Protein 2UYO (pdb70)

Nearest PDB structures (foldseek):
  2uyo-assembly1_A  TM=1.004E+00  e=2.490E-57  Mycobacterium leprae
  2uyq-assembly1_A  TM=1.003E+00  e=6.204E-53  Mycobacterium leprae
  2ckd-assembly2_B  TM=9.745E-01  e=2.882E-47  Mycobacterium leprae
  6id6-assembly1_A  TM=8.784E-01  e=1.605E-27  Mycobacterium tuberculosis H37Rv
  2vdw-assembly4_G  TM=5.975E-01  e=2.607E-05  Orthopoxvirus vaccinia

Organism: Mycobacterium leprae (strain TN) (NCBI:txid272631)

Solvent-accessible surface area: 12028 Å² total; per-residue (Å²): 57,46,102,52,24,2,53,15,0,9,5,12,11,47,1,29,93,96,133,93,21,56,10,129,2,80,42,0,113,40,0,8,97,69,68,43,35,5,70,62,67,80,89,46,143,86,94,14,66,26,13,45,97,18,44,41,6,25,12,0,1,17,0,32,35,0,12,63,16,0,59,69,0,23,137,72,34,1,88,12,0,0,4,1,30,4,9,4,13,0,4,1,20,43,23,130,33,40,146,61,2,22,0,1,0,0,19,81,84,78,22,2,51,43,0,36,84,12,0,59,92,86,68,27,101,47,138,18,67,37,76,66,2,77,41,32,18,154,116,100,4,12,70,23,0,122,100,31,42,9,63,36,96,34,92,0,0,0,0,0,22,23,15,0,13,96,12,45,16,118,27,0,54,36,7,1,81,76,0,11,61,4,15,19,106,27,0,28,0,0,0,6,13,14,18,101,93,4,41,83,46,31,65,50,19,59,66,18,35,67,58,35,88,96,90,110,24,139,81,52,61,135,88,30,28,78,6,13,81,14,0,70,158,77,33,3,152,7,99,50,53,20,0,3,70,4,0,117,158,46,66,51,49,32,76,52,6,37,51,21,113,55,62,54,6,12,5,66,2,1,31,0,80,48,107

Radius of gyration: 18.09 Å; Cα contacts (8 Å, |Δi|>4): 472; chains: 1; bounding box: 36×43×50 Å

B-factor: mean 30.03, std 8.02, range [16.16, 60.26]

InterPro domains:
  IPR007213 Methyltransferase Ppm1/Ppm2/Tcmp [PF04072] (18-204)
  IPR011610 S-adenosyl-L-methionine-dependent methyltransferase ML2640-like [TIGR00027] (16-288)
  IPR029063 S-adenosyl-L-methionine-dependent methyltransferase superfamily [G3DSA:3.40.50.150] (1-310)
  IPR029063 S-adenosyl-L-methionine-dependent methyltransferase superfamily [SSF53335] (14-292)

Structure (mmCIF, N/CA/C/O backbone):
data_2UYO
#
_entry.id   2UYO
#
_cell.length_a   75.725
_cell.length_b   75.725
_cell.length_c   105.811
_cell.angle_alpha   90.00
_cell.angle_beta   90.00
_cell.angle_gamma   120.00
#
_symmetry.space_group_name_H-M   'P 65'
#
loop_
_entity.id
_entity.type
_entity.pdbx_description
1 polymer 'HYPOTHETICAL PROTEIN ML2640'
2 water water
#
loop_
_atom_site.group_PDB
_atom_site.id
_atom_site.type_symbol
_atom_site.label_atom_id
_atom_site.label_alt_id
_atom_site.label_comp_id
_atom_site.label_asym_id
_atom_site.label_entity_id
_atom_site.label_seq_id
_atom_site.pdbx_PDB_ins_code
_atom_site.Cartn_x
_atom_site.Cartn_y
_atom_site.Cartn_z
_atom_site.occupancy
_atom_site.B_iso_or_equiv
_atom_site.auth_seq_id
_atom_site.auth_comp_id
_atom_site.auth_asym_id
_atom_site.auth_atom_id
_atom_site.pdbx_PDB_model_num
ATOM 1 N N . VAL A 1 14 ? -18.957 2.329 0.002 1.00 44.35 14 VAL A N 1
ATOM 2 C CA . VAL A 1 14 ? -20.372 1.933 0.290 1.00 43.52 14 VAL A CA 1
ATOM 3 C C . VAL A 1 14 ? -20.718 2.258 1.744 1.00 42.71 14 VAL A C 1
ATOM 4 O O . VAL A 1 14 ? -20.054 1.787 2.665 1.00 43.65 14 VAL A O 1
ATOM 8 N N . GLY A 1 15 ? -21.762 3.055 1.939 1.00 42.00 15 GLY A N 1
ATOM 9 C CA . GLY A 1 15 ? -22.211 3.419 3.274 1.00 39.85 15 GLY A CA 1
ATOM 10 C C . GLY A 1 15 ? -22.668 2.240 4.110 1.00 39.30 15 GLY A C 1
ATOM 11 O O . GLY A 1 15 ? -22.963 1.135 3.598 1.00 38.32 15 GLY A O 1
ATOM 12 N N . THR A 1 16 ? -22.736 2.499 5.408 1.00 37.19 16 THR A N 1
ATOM 13 C CA . THR A 1 16 ? -23.096 1.517 6.412 1.00 36.60 16 THR A CA 1
ATOM 14 C C . THR A 1 16 ? -24.541 1.067 6.212 1.00 34.95 16 THR A C 1
ATOM 15 O O . THR A 1 16 ? -24.850 -0.117 6.335 1.00 34.53 16 THR A O 1
ATOM 19 N N . THR A 1 17 ? -25.412 2.017 5.879 1.00 33.93 17 THR A N 1
ATOM 20 C CA . THR A 1 17 ? -26.828 1.733 5.680 1.00 33.00 17 THR A CA 1
ATOM 21 C C . THR A 1 17 ? -27.064 0.808 4.485 1.00 31.44 17 THR A C 1
ATOM 22 O O . THR A 1 17 ? -27.815 -0.150 4.608 1.00 30.16 17 THR A O 1
ATOM 26 N N . ALA A 1 18 ? -26.403 1.082 3.357 1.00 29.22 18 ALA A N 1
ATOM 27 C CA . ALA A 1 18 ? -26.540 0.252 2.149 1.00 28.08 18 ALA A CA 1
ATOM 28 C C . ALA A 1 18 ? -26.106 -1.193 2.440 1.00 27.14 18 ALA A C 1
ATOM 29 O O . ALA A 1 18 ? -26.742 -2.150 1.975 1.00 27.61 18 ALA A O 1
ATOM 31 N N . VAL A 1 19 ? -25.039 -1.352 3.212 1.00 27.16 19 VAL A N 1
ATOM 32 C CA . VAL A 1 19 ? -24.586 -2.698 3.613 1.00 26.03 19 VAL A CA 1
ATOM 33 C C . VAL A 1 19 ? -25.638 -3.419 4.495 1.00 27.23 19 VAL A C 1
ATOM 34 O O . VAL A 1 19 ? -26.028 -4.580 4.223 1.00 26.21 19 VAL A O 1
ATOM 38 N N . MET A 1 20 ? -26.120 -2.720 5.519 1.00 26.45 20 MET A N 1
ATOM 39 C CA . MET A 1 20 ? -27.071 -3.283 6.471 1.00 29.31 20 MET A CA 1
ATOM 40 C C . MET A 1 20 ? -28.323 -3.770 5.738 1.00 26.69 20 MET A C 1
ATOM 41 O O . MET A 1 20 ? -28.781 -4.877 5.972 1.00 27.24 20 MET A O 1
ATOM 46 N N . VAL A 1 21 ? -28.888 -2.948 4.870 1.00 26.24 21 VAL A N 1
ATOM 47 C CA . VAL A 1 21 ? -30.132 -3.356 4.193 1.00 26.02 21 VAL A CA 1
ATOM 48 C C . VAL A 1 21 ? -29.892 -4.496 3.190 1.00 25.25 21 VAL A C 1
ATOM 49 O O . VAL A 1 21 ? -30.722 -5.406 3.060 1.00 25.04 21 VAL A O 1
ATOM 53 N N . ALA A 1 22 ? -28.739 -4.493 2.526 1.00 23.93 22 ALA A N 1
ATOM 54 C CA . ALA A 1 22 ? -28.389 -5.660 1.690 1.00 24.38 22 ALA A CA 1
ATOM 55 C C . ALA A 1 22 ? -28.240 -6.941 2.540 1.00 23.13 22 ALA A C 1
ATOM 56 O O . ALA A 1 22 ? -28.716 -8.025 2.137 1.00 23.15 22 ALA A O 1
ATOM 58 N N . ALA A 1 23 ? -27.597 -6.833 3.708 1.00 20.94 23 ALA A N 1
ATOM 59 C CA . ALA A 1 23 ? -27.452 -7.965 4.620 1.00 21.40 23 ALA A CA 1
ATOM 60 C C . ALA A 1 23 ? -28.835 -8.536 5.014 1.00 20.73 23 ALA A C 1
ATOM 61 O O . ALA A 1 23 ? -28.993 -9.766 5.101 1.00 21.24 23 ALA A O 1
ATOM 63 N N . ALA A 1 24 ? -29.789 -7.623 5.238 1.00 20.14 24 ALA A N 1
ATOM 64 C CA . ALA A 1 24 ? -31.179 -7.997 5.578 1.00 22.85 24 ALA A CA 1
ATOM 65 C C . ALA A 1 24 ? -31.799 -8.778 4.441 1.00 22.73 24 ALA A C 1
ATOM 66 O O . ALA A 1 24 ? -32.415 -9.835 4.678 1.00 21.47 24 ALA A O 1
ATOM 68 N N . ARG A 1 25 ? -31.577 -8.293 3.219 1.00 21.42 25 ARG A N 1
ATOM 69 C CA . ARG A 1 25 ? -32.112 -8.981 2.024 1.00 21.64 25 ARG A CA 1
ATOM 70 C C . ARG A 1 25 ? -31.470 -10.359 1.909 1.00 21.53 25 ARG A C 1
ATOM 71 O O . ARG A 1 25 ? -32.148 -11.372 1.626 1.00 21.54 25 ARG A O 1
ATOM 79 N N . ALA A 1 26 ? -30.172 -10.436 2.165 1.00 19.76 26 ALA A N 1
ATOM 80 C CA . ALA A 1 26 ? -29.490 -11.749 2.107 1.00 20.46 26 ALA A CA 1
ATOM 81 C C . ALA A 1 26 ? -30.036 -12.725 3.161 1.00 20.07 26 ALA A C 1
ATOM 82 O O . ALA A 1 26 ? -30.212 -13.926 2.898 1.00 21.01 26 ALA A O 1
ATOM 84 N N . ALA A 1 27 ? -30.339 -12.202 4.362 1.00 19.13 27 ALA A N 1
ATOM 85 C CA . ALA A 1 27 ? -30.867 -12.993 5.435 1.00 21.07 27 ALA A CA 1
ATOM 86 C C . ALA A 1 27 ? -32.267 -13.528 5.067 1.00 19.92 27 ALA A C 1
ATOM 87 O O . ALA A 1 27 ? -32.548 -14.720 5.326 1.00 19.61 27 ALA A O 1
ATOM 89 N N . GLU A 1 28 ? -33.072 -12.681 4.430 1.00 20.92 28 GLU A N 1
ATOM 90 C CA . GLU A 1 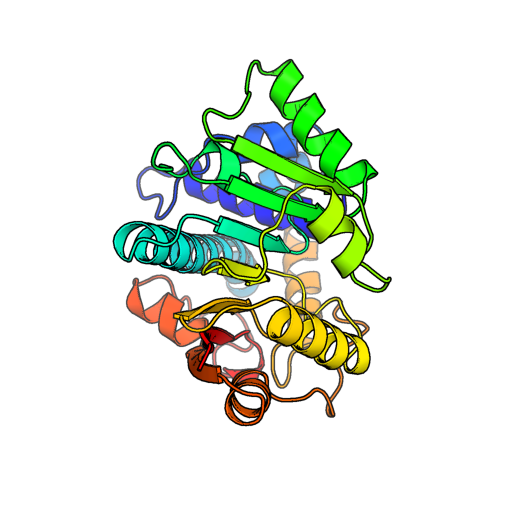28 ? -34.411 -13.076 4.023 1.00 21.68 28 GLU A CA 1
ATOM 91 C C . GLU A 1 28 ? -34.284 -14.199 2.966 1.00 21.89 28 GLU A C 1
ATOM 92 O O . GLU A 1 28 ? -34.902 -15.275 3.072 1.00 21.14 28 GLU A O 1
ATOM 98 N N . THR A 1 29 ? -33.431 -13.929 1.984 1.00 21.84 29 THR A N 1
ATOM 99 C CA . THR A 1 29 ? -33.233 -14.818 0.847 1.00 22.51 29 THR A CA 1
ATOM 100 C C . THR A 1 29 ? -32.805 -16.237 1.284 1.00 23.18 29 THR A C 1
ATOM 101 O O . THR A 1 29 ? -33.142 -17.241 0.602 1.00 23.84 29 THR A O 1
ATOM 105 N N . ASP A 1 30 ? -32.055 -16.341 2.396 1.00 21.43 30 ASP A N 1
ATOM 106 C CA . ASP A 1 30 ? -31.584 -17.629 2.909 1.00 23.81 30 ASP A CA 1
ATOM 107 C C . ASP A 1 30 ? -32.669 -18.524 3.508 1.00 23.42 30 ASP A C 1
ATOM 108 O O . ASP A 1 30 ? -32.437 -19.709 3.729 1.00 24.07 30 ASP A O 1
ATOM 113 N N . ARG A 1 31 ? -33.822 -17.937 3.794 1.00 23.04 31 ARG A N 1
ATOM 114 C CA . ARG A 1 31 ? -34.898 -18.694 4.480 1.00 24.31 31 ARG A CA 1
ATOM 115 C C . ARG A 1 31 ? -35.783 -19.449 3.478 1.00 23.47 31 ARG A C 1
ATOM 116 O O . ARG A 1 31 ? -36.016 -18.952 2.388 1.00 23.57 31 ARG A O 1
ATOM 124 N N . PRO A 1 32 ? -36.301 -20.631 3.855 1.00 24.25 32 PRO A N 1
ATOM 125 C CA . PRO A 1 32 ? -37.255 -21.321 2.958 1.00 23.94 32 PRO A CA 1
ATOM 126 C C . PRO A 1 32 ? -38.540 -20.550 2.700 1.00 23.27 32 PRO A C 1
ATOM 127 O O . PRO A 1 32 ? -39.164 -20.702 1.631 1.00 22.45 32 PRO A O 1
ATOM 131 N N . ASP A 1 33 ? -38.929 -19.719 3.673 1.00 21.69 33 ASP A N 1
ATOM 132 C CA . ASP A 1 33 ? -40.165 -18.984 3.582 1.00 22.03 33 ASP A CA 1
ATOM 133 C C . ASP A 1 33 ? -39.920 -17.534 3.095 1.00 21.99 33 ASP A C 1
ATOM 134 O O . ASP A 1 33 ? -40.720 -16.671 3.377 1.00 22.21 33 ASP A O 1
ATOM 139 N N . ALA A 1 34 ? -38.817 -17.309 2.369 1.00 21.68 34 ALA A N 1
ATOM 140 C CA . ALA A 1 34 ? -38.411 -15.995 1.861 1.00 21.89 34 ALA A CA 1
ATOM 141 C C . ALA A 1 34 ? -39.582 -15.296 1.156 1.00 22.16 34 ALA A C 1
ATOM 142 O O . ALA A 1 34 ? -40.245 -15.900 0.302 1.00 22.83 34 ALA A O 1
ATOM 144 N N . LEU A 1 35 ? -39.843 -14.047 1.515 1.00 21.03 35 LEU A N 1
ATOM 145 C CA . LEU A 1 35 ? -40.816 -13.198 0.800 1.00 22.47 35 LEU A CA 1
ATOM 146 C C . LEU A 1 35 ? -40.243 -12.668 -0.538 1.00 24.02 35 LEU A C 1
ATOM 147 O O . LEU A 1 35 ? -40.973 -12.448 -1.515 1.00 24.63 35 LEU A O 1
ATOM 152 N N . ILE A 1 36 ? -38.942 -12.386 -0.530 1.00 24.60 36 ILE A N 1
ATOM 153 C CA . ILE A 1 36 ? -38.195 -11.937 -1.728 1.00 25.16 36 ILE A CA 1
ATOM 154 C C . ILE A 1 36 ? -36.921 -12.745 -1.795 1.00 24.93 36 ILE A C 1
ATOM 155 O O . ILE A 1 36 ? -36.470 -13.317 -0.774 1.00 24.48 36 ILE A O 1
ATOM 160 N N . ARG A 1 37 ? -36.336 -12.807 -2.995 1.00 24.76 37 ARG A N 1
ATOM 161 C CA . ARG A 1 37 ? -35.082 -13.510 -3.209 1.00 25.36 37 ARG A CA 1
ATOM 162 C C . ARG A 1 37 ? -34.129 -12.626 -4.008 1.00 25.80 37 ARG A C 1
ATOM 163 O O . ARG A 1 37 ? -34.404 -12.255 -5.144 1.00 25.75 37 ARG A O 1
ATOM 171 N N . ASP A 1 38 ? -33.042 -12.242 -3.354 1.00 24.50 38 ASP A N 1
ATOM 172 C CA . ASP A 1 38 ? -32.011 -11.382 -3.969 1.00 24.70 38 ASP A CA 1
ATOM 173 C C . ASP A 1 38 ? -30.757 -12.257 -4.018 1.00 24.88 38 ASP A C 1
ATOM 174 O O . ASP A 1 38 ? -30.028 -12.356 -3.038 1.00 25.73 38 ASP A O 1
ATOM 179 N N . PRO A 1 39 ? -30.491 -12.920 -5.176 1.00 24.63 39 PRO A N 1
ATOM 180 C CA . PRO A 1 39 ? -29.359 -13.838 -5.260 1.00 25.68 39 PRO A CA 1
ATOM 181 C C . PRO A 1 39 ? -28.010 -13.115 -5.159 1.00 24.56 39 PRO A C 1
ATOM 182 O O . PRO A 1 39 ? -27.010 -13.792 -4.936 1.00 25.00 39 PRO A O 1
ATOM 186 N N . TYR A 1 40 ? -28.022 -11.774 -5.247 1.00 23.86 40 TYR A N 1
ATOM 187 C CA . TYR A 1 40 ? -26.780 -10.974 -5.319 1.00 24.50 40 TYR A CA 1
ATOM 188 C C . TYR A 1 40 ? -26.370 -10.263 -4.015 1.00 24.97 40 TYR A C 1
ATOM 189 O O . TYR A 1 40 ? -25.189 -9.840 -3.836 1.00 22.65 40 TYR A O 1
ATOM 198 N N . ALA A 1 41 ? -27.327 -10.194 -3.088 1.00 24.23 41 ALA A N 1
ATOM 199 C CA . ALA A 1 41 ? -27.106 -9.496 -1.835 1.00 23.57 41 ALA A CA 1
ATOM 200 C C . ALA A 1 41 ? -25.957 -10.068 -0.992 1.00 23.01 41 ALA A C 1
ATOM 201 O O . ALA A 1 41 ? -25.111 -9.286 -0.516 1.00 23.30 41 ALA A O 1
ATOM 203 N N . LYS A 1 42 ? -25.902 -11.394 -0.794 1.00 23.80 42 LYS A N 1
ATOM 204 C CA . LYS A 1 42 ? -24.812 -12.022 -0.047 1.00 25.32 42 LYS A CA 1
ATOM 205 C C . LYS A 1 42 ? -23.429 -11.656 -0.634 1.00 25.11 42 LYS A C 1
ATOM 206 O O . LYS A 1 42 ? -22.512 -11.297 0.099 1.00 24.27 42 LYS A O 1
ATOM 212 N N . LEU A 1 43 ? -23.318 -11.747 -1.965 1.00 25.98 43 LEU A N 1
ATOM 213 C CA . LEU A 1 43 ? -22.096 -11.439 -2.725 1.00 26.84 43 LEU A CA 1
ATOM 214 C C . LEU A 1 43 ? -21.590 -10.041 -2.379 1.00 26.26 43 LEU A C 1
ATOM 215 O O . LEU A 1 43 ? -20.383 -9.803 -2.197 1.00 24.49 43 LEU A O 1
ATOM 220 N N . LEU A 1 44 ? -22.552 -9.134 -2.315 1.00 24.88 44 LEU A N 1
ATOM 221 C CA . LEU A 1 44 ? -22.289 -7.707 -2.156 1.00 26.04 44 LEU A CA 1
ATOM 222 C C . LEU A 1 44 ? -21.873 -7.318 -0.731 1.00 27.51 44 LEU A C 1
ATOM 223 O O . LEU A 1 44 ? -21.165 -6.327 -0.540 1.00 27.72 44 LEU A O 1
ATOM 228 N N . VAL A 1 45 ? -22.283 -8.108 0.262 1.00 28.99 45 VAL A N 1
ATOM 229 C CA . VAL A 1 45 ? -21.919 -7.817 1.664 1.00 31.46 45 VAL A CA 1
ATOM 230 C C . VAL A 1 45 ? -20.874 -8.753 2.288 1.00 33.98 45 VAL A C 1
ATOM 231 O O . VAL A 1 45 ? -20.446 -8.560 3.437 1.00 35.26 45 VAL A O 1
ATOM 235 N N . THR A 1 46 ? -20.487 -9.797 1.568 1.00 36.03 46 THR A N 1
ATOM 236 C CA . THR A 1 46 ? -19.276 -10.527 1.920 1.00 39.07 46 THR A CA 1
ATOM 237 C C . THR A 1 46 ? -18.095 -9.604 1.620 1.00 39.92 46 THR A C 1
ATOM 238 O O . THR A 1 46 ? -17.136 -9.534 2.399 1.00 40.38 46 THR A O 1
ATOM 242 N N . ASN A 1 47 ? -18.217 -8.861 0.512 1.00 41.42 47 ASN A N 1
ATOM 243 C CA . ASN A 1 47 ? -17.083 -8.157 -0.105 1.00 43.53 47 ASN A CA 1
ATOM 244 C C . ASN A 1 47 ? -16.882 -6.696 0.358 1.00 45.36 47 ASN A C 1
ATOM 245 O O . ASN A 1 47 ? -16.029 -5.972 -0.185 1.00 45.36 47 ASN A O 1
ATOM 250 N N . THR A 1 48 ? -17.699 -6.271 1.334 1.00 47.63 48 THR A N 1
ATOM 251 C CA . THR A 1 48 ? -17.396 -5.117 2.198 1.00 49.74 48 THR A CA 1
ATOM 252 C C . THR A 1 48 ? -16.797 -5.613 3.544 1.00 50.88 48 THR A C 1
ATOM 253 O O . THR A 1 48 ? -15.629 -5.325 3.849 1.00 51.78 48 THR A O 1
ATOM 257 N N . GLY A 1 49 ? -17.593 -6.357 4.326 1.00 51.88 49 GLY A N 1
ATOM 258 C CA . GLY A 1 49 ? -17.144 -6.967 5.597 1.00 52.47 49 GLY A CA 1
ATOM 259 C C . GLY A 1 49 ? -17.964 -6.611 6.839 1.00 53.21 49 GLY A C 1
ATOM 260 O O . GLY A 1 49 ? -17.673 -7.088 7.947 1.00 53.10 49 GLY A O 1
ATOM 261 N N . ALA A 1 50 ? -18.983 -5.762 6.661 1.00 53.65 50 ALA A N 1
ATOM 262 C CA . ALA A 1 50 ? -19.875 -5.354 7.758 1.00 53.64 50 ALA A CA 1
ATOM 263 C C . ALA A 1 50 ? -21.108 -6.254 7.805 1.00 53.80 50 ALA A C 1
ATOM 264 O O . ALA A 1 50 ? -21.847 -6.262 8.792 1.00 53.82 50 ALA A O 1
ATOM 266 N N . GLY A 1 51 ? -21.313 -7.016 6.728 1.00 53.84 51 GLY A N 1
ATOM 267 C CA . GLY A 1 51 ? -22.314 -8.081 6.681 1.00 53.74 51 GLY A CA 1
ATOM 268 C C . GLY A 1 51 ? -21.800 -9.362 7.315 1.00 53.76 51 GLY A C 1
ATOM 269 O O . GLY A 1 51 ? -22.486 -10.381 7.308 1.00 53.66 51 GLY A O 1
ATOM 270 N N . ALA A 1 52 ? -20.571 -9.327 7.828 1.00 53.86 52 ALA A N 1
ATOM 271 C CA . ALA A 1 52 ? -20.099 -10.364 8.733 1.00 54.05 52 ALA A CA 1
ATOM 272 C C . ALA A 1 52 ? -20.776 -10.100 10.078 1.00 54.04 52 ALA A C 1
ATOM 273 O O . ALA A 1 52 ? -21.365 -11.010 10.675 1.00 54.26 52 ALA A O 1
ATOM 275 N N . LEU A 1 53 ? -20.716 -8.840 10.519 1.00 54.10 53 LEU A N 1
ATOM 276 C CA . LEU A 1 53 ? -21.379 -8.382 11.744 1.00 54.25 53 LEU A CA 1
ATOM 277 C C . LEU A 1 53 ? -22.897 -8.454 11.616 1.00 54.50 53 LEU A C 1
ATOM 278 O O . LEU A 1 53 ? -23.563 -9.061 12.454 1.00 54.14 53 LEU A O 1
ATOM 280 N N . TRP A 1 54 ? -23.434 -7.839 10.559 1.00 54.79 54 TRP A N 1
ATOM 281 C CA . TRP A 1 54 ? -24.864 -7.930 10.254 1.00 55.31 54 TRP A CA 1
ATOM 282 C C . TRP A 1 54 ? -25.316 -9.358 9.934 1.00 55.26 54 TRP A C 1
ATOM 283 O O . TRP A 1 54 ? -26.448 -9.732 10.249 1.00 55.15 54 TRP A O 1
ATOM 294 N N . GLU A 1 55 ? -24.444 -10.154 9.313 1.00 55.28 55 GLU A N 1
ATOM 295 C CA . GLU A 1 55 ? -24.779 -11.552 9.048 1.00 55.37 55 GLU A CA 1
ATOM 296 C C . GLU A 1 55 ? -24.877 -12.267 10.374 1.00 55.27 55 GLU A C 1
ATOM 297 O O . GLU A 1 55 ? -25.786 -13.069 10.577 1.00 55.29 55 GLU A O 1
ATOM 299 N N . ALA A 1 56 ? -23.947 -11.947 11.275 1.00 55.30 56 ALA A N 1
ATOM 300 C CA . ALA A 1 56 ? -23.938 -12.506 12.625 1.00 55.50 56 ALA A CA 1
ATOM 301 C C . ALA A 1 56 ? -25.158 -12.042 13.421 1.00 55.58 56 ALA A C 1
ATOM 302 O O . ALA A 1 56 ? -25.917 -12.873 13.929 1.00 55.69 56 ALA A O 1
ATOM 304 N N . MET A 1 57 ? -25.350 -10.720 13.493 1.00 55.46 57 MET A N 1
ATOM 305 C CA . MET A 1 57 ? -26.415 -10.106 14.291 1.00 55.37 57 MET A CA 1
ATOM 306 C C . MET A 1 57 ? -27.745 -10.055 13.543 1.00 55.39 57 MET A C 1
ATOM 307 O O . MET A 1 57 ? -28.565 -10.967 13.657 1.00 55.19 57 MET A O 1
ATOM 309 N N . ASP A 1 70 ? -32.807 -9.571 24.943 1.00 29.95 70 ASP A N 1
ATOM 310 C CA . ASP A 1 70 ? -34.181 -10.010 25.443 1.00 30.68 70 ASP A CA 1
ATOM 311 C C . ASP A 1 70 ? -35.291 -9.946 24.269 1.00 30.38 70 ASP A C 1
ATOM 312 O O . ASP A 1 70 ? -35.001 -9.759 23.114 1.00 30.86 70 ASP A O 1
ATOM 317 N N . ALA A 1 71 ? -36.547 -10.096 24.634 1.00 30.58 71 ALA A N 1
ATOM 318 C CA . ALA A 1 71 ? -37.713 -10.019 23.716 1.00 30.37 71 ALA A CA 1
ATOM 319 C C . ALA A 1 71 ? -37.629 -8.795 22.814 1.00 31.01 71 ALA A C 1
ATOM 320 O O . ALA A 1 71 ? -37.727 -8.913 21.576 1.00 30.50 71 ALA A O 1
ATOM 322 N N . GLU A 1 72 ? -37.435 -7.628 23.434 1.00 30.71 72 GLU A N 1
ATOM 323 C CA . GLU A 1 72 ? -37.383 -6.374 22.700 1.00 31.06 72 GLU A CA 1
ATOM 324 C C . GLU A 1 72 ? -36.213 -6.352 21.733 1.00 30.47 72 GLU A C 1
ATOM 325 O O . GLU A 1 72 ? -36.368 -5.961 20.553 1.00 30.98 72 GLU A O 1
ATOM 331 N N . ALA A 1 73 ? -35.066 -6.836 22.213 1.00 29.97 73 ALA A N 1
ATOM 332 C CA . ALA A 1 73 ? -33.861 -6.914 21.386 1.00 29.37 73 ALA A CA 1
ATOM 333 C C . ALA A 1 73 ? -34.048 -7.889 20.221 1.00 28.88 73 ALA A C 1
ATOM 334 O O . ALA A 1 73 ? -33.792 -7.541 19.072 1.00 28.72 73 ALA A O 1
ATOM 336 N N . ALA A 1 74 ? -34.506 -9.110 20.528 1.00 28.52 74 ALA A N 1
ATOM 337 C CA . ALA A 1 74 ? -34.775 -10.098 19.468 1.00 27.66 74 ALA A CA 1
ATOM 338 C C . ALA A 1 74 ? -35.860 -9.607 18.505 1.00 27.07 74 ALA A C 1
ATOM 339 O O . ALA A 1 74 ? -35.724 -9.722 17.262 1.00 27.23 74 ALA A O 1
ATOM 341 N N . ALA A 1 75 ? -36.930 -9.031 19.041 1.00 26.23 75 ALA A N 1
ATOM 342 C CA . ALA A 1 75 ? -37.972 -8.475 18.155 1.00 26.29 75 ALA A CA 1
ATOM 343 C C . ALA A 1 75 ? -37.422 -7.402 17.217 1.00 27.07 75 ALA A C 1
ATOM 344 O O . ALA A 1 75 ? -37.872 -7.277 16.049 1.00 25.18 75 ALA A O 1
ATOM 346 N N . MET A 1 76 ? -36.435 -6.636 17.700 1.00 27.44 76 MET A N 1
ATOM 347 C CA . MET A 1 76 ? -35.789 -5.606 16.839 1.00 29.03 76 MET A CA 1
ATOM 348 C C . MET A 1 76 ? -35.048 -6.203 15.631 1.00 29.30 76 MET A C 1
ATOM 349 O O . MET A 1 76 ? -35.179 -5.689 14.503 1.00 28.75 76 MET A O 1
ATOM 354 N N . VAL A 1 77 ? -34.317 -7.301 15.841 1.00 28.71 77 VAL A N 1
ATOM 355 C CA . VAL A 1 77 ? -33.587 -7.959 14.728 1.00 29.60 77 VAL A CA 1
ATOM 356 C C . VAL A 1 77 ? -34.547 -8.575 13.686 1.00 28.70 77 VAL A C 1
ATOM 357 O O . VAL A 1 77 ? -34.351 -8.462 12.474 1.00 28.38 77 VAL A O 1
ATOM 361 N N . GLU A 1 78 ? -35.596 -9.219 14.184 1.00 27.71 78 GLU A N 1
ATOM 362 C CA . GLU A 1 78 ? -36.632 -9.756 13.320 1.00 27.71 78 GLU A CA 1
ATOM 363 C C . GLU A 1 78 ? -37.335 -8.628 12.545 1.00 26.32 78 GLU A C 1
ATOM 364 O O . GLU A 1 78 ? -37.597 -8.774 11.342 1.00 24.82 78 GLU A O 1
ATOM 370 N N . HIS A 1 79 ? -37.597 -7.497 13.204 1.00 24.86 79 HIS A N 1
ATOM 371 C CA . HIS A 1 79 ? -38.179 -6.343 12.528 1.00 26.86 79 HIS A CA 1
ATOM 372 C C . HIS A 1 79 ? -37.272 -5.825 11.441 1.00 26.97 79 HIS A C 1
ATOM 373 O O . HIS A 1 79 ? -37.759 -5.496 10.373 1.00 27.50 79 HIS A O 1
ATOM 380 N N . MET A 1 80 ? -35.960 -5.726 11.684 1.00 27.74 80 MET A N 1
ATOM 381 C CA . MET A 1 80 ? -35.053 -5.205 10.644 1.00 29.66 80 MET A CA 1
ATOM 382 C C . MET A 1 80 ? -35.162 -6.050 9.365 1.00 26.99 80 MET A C 1
ATOM 383 O O . MET A 1 80 ? -35.236 -5.506 8.218 1.00 25.91 80 MET A O 1
ATOM 388 N N . ARG A 1 81 ? -35.191 -7.363 9.555 1.00 23.82 81 ARG A N 1
ATOM 389 C CA . ARG A 1 81 ? -35.228 -8.282 8.432 1.00 23.29 81 ARG A CA 1
ATOM 390 C C . ARG A 1 81 ? -36.583 -8.173 7.730 1.00 22.70 81 ARG A C 1
ATOM 391 O O . ARG A 1 81 ? -36.646 -8.012 6.491 1.00 22.11 81 ARG A O 1
ATOM 399 N N . SER A 1 82 ? -37.653 -8.249 8.529 1.00 22.91 82 SER A N 1
ATOM 400 C CA . SER A 1 82 ? -39.017 -8.180 7.956 1.00 22.38 82 SER A CA 1
ATOM 401 C C . SER A 1 82 ? -39.342 -6.869 7.286 1.00 21.68 82 SER A C 1
ATOM 402 O O . SER A 1 82 ? -39.919 -6.876 6.194 1.00 21.16 82 SER A O 1
ATOM 405 N N . TYR A 1 83 ? -38.962 -5.754 7.916 1.00 21.05 83 TYR A N 1
ATOM 406 C CA . TYR A 1 83 ? -39.183 -4.440 7.269 1.00 22.50 83 TYR A CA 1
ATOM 407 C C . TYR A 1 83 ? -38.486 -4.434 5.893 1.00 21.57 83 TYR A C 1
ATOM 408 O O . TYR A 1 83 ? -39.090 -4.037 4.895 1.00 22.49 83 TYR A O 1
ATOM 417 N N . GLN A 1 84 ? -37.233 -4.894 5.825 1.00 21.29 84 GLN A N 1
ATOM 418 C CA . GLN A 1 84 ? -36.519 -4.843 4.541 1.00 23.29 84 GLN A CA 1
ATOM 419 C C . GLN A 1 84 ? -37.151 -5.758 3.528 1.00 22.97 84 GLN A C 1
ATOM 420 O O . GLN A 1 84 ? -37.247 -5.416 2.360 1.00 23.17 84 GLN A O 1
ATOM 426 N N . ALA A 1 85 ? -37.587 -6.931 3.971 1.00 21.98 85 ALA A N 1
ATOM 427 C CA . ALA A 1 85 ? -38.291 -7.881 3.056 1.00 21.73 85 ALA A CA 1
ATOM 428 C C . ALA A 1 85 ? -39.579 -7.276 2.476 1.00 21.93 85 ALA A C 1
ATOM 429 O O . ALA A 1 85 ? -39.870 -7.366 1.276 1.00 20.99 85 ALA A O 1
ATOM 431 N N . VAL A 1 86 ? -40.356 -6.659 3.341 1.00 20.85 86 VAL A N 1
ATOM 432 C CA . VAL A 1 86 ? -41.634 -6.089 2.955 1.00 21.51 86 VAL A CA 1
ATOM 433 C C . VAL A 1 86 ? -41.399 -4.883 2.044 1.00 21.71 86 VAL A C 1
ATOM 434 O O . VAL A 1 86 ? -42.074 -4.696 0.999 1.00 22.84 86 VAL A O 1
ATOM 438 N N . ARG A 1 87 ? -40.429 -4.055 2.418 1.00 22.21 87 ARG A N 1
ATOM 439 C CA . ARG A 1 87 ? -40.083 -2.876 1.595 1.00 24.23 87 ARG A CA 1
ATOM 440 C C . ARG A 1 87 ? -39.605 -3.319 0.210 1.00 24.23 87 ARG A C 1
ATOM 441 O O . ARG A 1 87 ? -40.034 -2.774 -0.833 1.00 24.08 87 ARG A O 1
ATOM 449 N N . THR A 1 88 ? -38.748 -4.328 0.185 1.00 22.71 88 THR A N 1
ATOM 450 C CA . THR A 1 88 ? -38.194 -4.841 -1.077 1.00 23.82 88 THR A CA 1
ATOM 451 C C . THR A 1 88 ? -39.355 -5.379 -1.930 1.00 23.32 88 THR A C 1
ATOM 452 O O . THR A 1 88 ? -39.429 -5.101 -3.136 1.00 24.85 88 THR A O 1
ATOM 456 N N . ASN A 1 89 ? -40.243 -6.143 -1.314 1.00 22.52 89 ASN A N 1
ATOM 457 C CA . ASN A 1 89 ? -41.385 -6.753 -2.018 1.00 23.60 89 ASN A CA 1
ATOM 458 C C . ASN A 1 89 ? -42.260 -5.649 -2.578 1.00 24.73 89 ASN A C 1
ATOM 459 O O . ASN A 1 89 ? -42.724 -5.729 -3.719 1.00 24.36 89 ASN A O 1
ATOM 464 N N . PHE A 1 90 ? -42.481 -4.607 -1.784 1.00 22.86 90 PHE A N 1
ATOM 465 C CA . PHE A 1 90 ? -43.308 -3.487 -2.268 1.00 23.63 90 PHE A CA 1
ATOM 466 C C . PHE A 1 90 ? -42.739 -2.810 -3.523 1.00 24.54 90 PHE A C 1
ATOM 467 O O . PHE A 1 90 ? -43.439 -2.598 -4.534 1.00 24.45 90 PHE A O 1
ATOM 475 N N . PHE A 1 91 ? -41.466 -2.472 -3.470 1.00 23.10 91 PHE A N 1
ATOM 476 C CA . PHE A 1 91 ? -40.862 -1.738 -4.626 1.00 24.30 91 PHE A CA 1
ATOM 477 C C . PHE A 1 91 ? -40.655 -2.655 -5.816 1.00 25.81 91 PHE A C 1
ATOM 478 O O . PHE A 1 91 ? -40.777 -2.214 -6.994 1.00 25.39 91 PHE A O 1
ATOM 486 N N . ASP A 1 92 ? -40.348 -3.939 -5.559 1.00 25.13 92 ASP A N 1
ATOM 487 C CA . ASP A 1 92 ? -40.291 -4.934 -6.641 1.00 26.55 92 ASP A CA 1
ATOM 488 C C . ASP A 1 92 ? -41.632 -4.987 -7.388 1.00 27.07 92 ASP A C 1
ATOM 489 O O . ASP A 1 92 ? -41.672 -4.929 -8.615 1.00 27.13 92 ASP A O 1
ATOM 494 N N . THR A 1 93 ? -42.738 -5.052 -6.636 1.00 25.79 93 THR A N 1
ATOM 495 C CA . THR A 1 93 ? -44.075 -5.147 -7.184 1.00 26.69 93 THR A CA 1
ATOM 496 C C . THR A 1 93 ? -44.375 -3.893 -8.006 1.00 26.42 93 THR A C 1
ATOM 497 O O . THR A 1 93 ? -44.929 -3.975 -9.100 1.00 25.90 93 THR A O 1
ATOM 501 N N . TYR A 1 94 ? -43.982 -2.738 -7.467 1.00 26.07 94 TYR A N 1
ATOM 502 C CA . TYR A 1 94 ? -44.122 -1.439 -8.174 1.00 24.98 94 TYR A CA 1
ATOM 503 C C . TYR A 1 94 ? -43.442 -1.505 -9.557 1.00 25.73 94 TYR A C 1
ATOM 504 O O . TYR A 1 94 ? -44.087 -1.208 -10.594 1.00 25.27 94 TYR A O 1
ATOM 513 N N . PHE A 1 95 ? -42.178 -1.913 -9.588 1.00 24.75 95 PHE A N 1
ATOM 514 C CA . PHE A 1 95 ? -41.459 -2.004 -10.885 1.00 26.08 95 PHE A CA 1
ATOM 515 C C . PHE A 1 95 ? -42.108 -3.064 -11.791 1.00 26.54 95 PHE A C 1
ATOM 516 O O . PHE A 1 95 ? -42.241 -2.850 -12.998 1.00 27.10 95 PHE A O 1
ATOM 524 N N . ASN A 1 96 ? -42.476 -4.207 -11.228 1.00 26.85 96 ASN A N 1
ATOM 525 C CA . ASN A 1 96 ? -43.126 -5.277 -12.021 1.00 27.84 96 ASN A CA 1
ATOM 526 C C . ASN A 1 96 ? -44.433 -4.819 -12.659 1.00 28.37 96 ASN A C 1
ATOM 527 O O . ASN A 1 96 ? -44.706 -5.104 -13.819 1.00 28.08 96 ASN A O 1
ATOM 532 N N . ASN A 1 97 ? -45.235 -4.073 -11.899 1.00 27.30 97 ASN A N 1
ATOM 533 C CA . ASN A 1 97 ? -46.470 -3.523 -12.406 1.00 28.16 97 ASN A CA 1
ATOM 534 C C . ASN A 1 97 ? -46.264 -2.429 -13.450 1.00 27.36 97 ASN A C 1
ATOM 535 O O . ASN A 1 97 ? -47.088 -2.318 -14.361 1.00 27.09 97 ASN A O 1
ATOM 540 N N . ALA A 1 98 ? -45.180 -1.653 -13.310 1.00 26.48 98 ALA A N 1
ATOM 541 C CA . ALA A 1 98 ? -44.793 -0.652 -14.312 1.00 26.70 98 ALA A CA 1
ATOM 542 C C . ALA A 1 98 ? -44.469 -1.341 -15.663 1.00 26.36 98 ALA A C 1
ATOM 543 O O . ALA A 1 98 ? -44.919 -0.901 -16.740 1.00 26.52 98 ALA A O 1
ATOM 545 N N . VAL A 1 99 ? -43.680 -2.417 -15.587 1.00 26.45 99 VAL A N 1
ATOM 546 C CA . VAL A 1 99 ? -43.368 -3.283 -16.753 1.00 26.28 99 VAL A CA 1
ATOM 547 C C . VAL A 1 99 ? -44.668 -3.786 -17.428 1.00 26.74 99 VAL A C 1
ATOM 548 O O . VAL A 1 99 ? -44.876 -3.637 -18.655 1.00 27.27 99 VAL A O 1
ATOM 552 N N . ILE A 1 100 ? -45.566 -4.338 -16.630 1.00 26.60 100 ILE A N 1
ATOM 553 C CA . ILE A 1 100 ? -46.856 -4.811 -17.140 1.00 27.94 100 ILE A CA 1
ATOM 554 C C . ILE A 1 100 ? -47.617 -3.676 -17.846 1.00 28.16 100 ILE A C 1
ATOM 555 O O . ILE A 1 100 ? -48.215 -3.874 -18.913 1.00 28.04 100 ILE A O 1
ATOM 560 N N . ASP A 1 101 ? -47.528 -2.468 -17.286 1.00 27.66 101 ASP A N 1
ATOM 561 C CA . ASP A 1 101 ? -48.217 -1.302 -17.832 1.00 29.20 101 ASP A CA 1
ATOM 562 C C . ASP A 1 101 ? -47.544 -0.654 -19.054 1.00 28.26 101 ASP A C 1
ATOM 563 O O . ASP A 1 101 ? -48.053 0.339 -19.604 1.00 28.95 101 ASP A O 1
ATOM 568 N N . GLY A 1 102 ? -46.428 -1.238 -19.478 1.00 26.61 102 GLY A N 1
ATOM 569 C CA . GLY A 1 102 ? -45.776 -0.840 -20.716 1.00 26.16 102 GLY A CA 1
ATOM 570 C C . GLY A 1 102 ? -44.604 0.099 -20.560 1.00 25.55 102 GLY A C 1
ATOM 571 O O . GLY A 1 102 ? -44.048 0.539 -21.556 1.00 24.99 102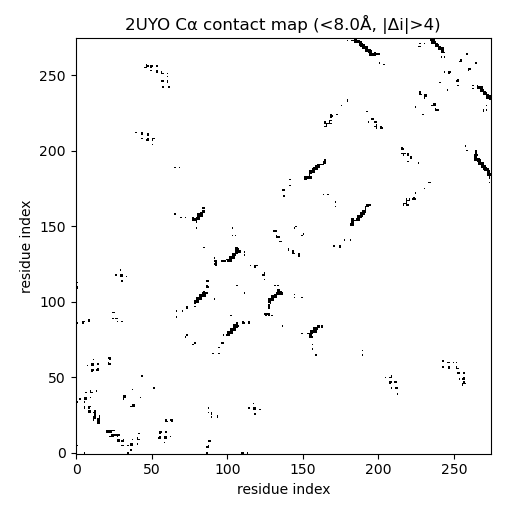 GLY A O 1
ATOM 572 N N . ILE A 1 103 ? -44.257 0.456 -19.321 1.00 24.79 103 ILE A N 1
ATOM 573 C CA . ILE A 1 103 ? -43.177 1.415 -19.117 1.00 23.76 103 ILE A CA 1
ATOM 574 C C . ILE A 1 103 ? -41.850 0.690 -19.410 1.00 23.65 103 ILE A C 1
ATOM 575 O O . ILE A 1 103 ? -41.675 -0.479 -19.025 1.00 24.92 103 ILE A O 1
ATOM 580 N N . ARG A 1 104 ? -40.932 1.389 -20.062 1.00 24.28 104 ARG A N 1
ATOM 581 C CA . ARG A 1 104 ? -39.677 0.767 -20.498 1.00 24.78 104 ARG A CA 1
ATOM 582 C C . ARG A 1 104 ? -38.441 1.577 -20.102 1.00 25.73 104 ARG A C 1
ATOM 583 O O . ARG A 1 104 ? -37.347 1.254 -20.541 1.00 26.22 104 ARG A O 1
ATOM 591 N N . GLN A 1 105 ? -38.630 2.620 -19.292 1.00 24.65 105 GLN A N 1
ATOM 592 C CA . GLN A 1 105 ? -37.516 3.433 -18.836 1.00 23.20 105 GLN A CA 1
ATOM 593 C C . GLN A 1 105 ? -37.667 3.543 -17.323 1.00 23.84 105 GLN A C 1
ATOM 594 O O . GLN A 1 105 ? -38.703 3.993 -16.839 1.00 24.35 105 GLN A O 1
ATOM 600 N N . PHE A 1 106 ? -36.627 3.122 -16.610 1.00 23.45 106 PHE A N 1
ATOM 601 C CA . PHE A 1 106 ? -36.624 3.054 -15.163 1.00 23.48 106 PHE A CA 1
ATOM 602 C C . PHE A 1 106 ? -35.468 3.811 -14.602 1.00 23.10 106 PHE A C 1
ATOM 603 O O . PHE A 1 106 ? -34.381 3.789 -15.191 1.00 24.35 106 PHE A O 1
ATOM 611 N N . VAL A 1 107 ? -35.672 4.490 -13.452 1.00 23.78 107 VAL A N 1
ATOM 612 C CA . VAL A 1 107 ? -34.551 5.174 -12.835 1.00 23.97 107 VAL A CA 1
ATOM 613 C C . VAL A 1 107 ? -34.528 4.810 -11.351 1.00 25.07 107 VAL A C 1
ATOM 614 O O . VAL A 1 107 ? -35.494 5.047 -10.659 1.00 24.62 107 VAL A O 1
ATOM 618 N N . ILE A 1 108 ? -33.416 4.252 -10.922 1.00 25.14 108 ILE A N 1
ATOM 619 C CA . ILE A 1 108 ? -33.238 3.934 -9.495 1.00 25.32 108 ILE A CA 1
ATOM 620 C C . ILE A 1 108 ? -32.351 5.031 -8.901 1.00 24.57 108 ILE A C 1
ATOM 621 O O . ILE A 1 108 ? -31.181 5.148 -9.243 1.00 25.12 108 ILE A O 1
ATOM 626 N N . LEU A 1 109 ? -32.927 5.841 -8.007 1.00 24.80 109 LEU A N 1
ATOM 627 C CA . LEU A 1 109 ? -32.220 6.983 -7.404 1.00 25.71 109 LEU A CA 1
ATOM 628 C C . LEU A 1 109 ? -31.447 6.526 -6.154 1.00 25.57 109 LEU A C 1
ATOM 629 O O . LEU A 1 109 ? -32.036 5.852 -5.284 1.00 24.04 109 LEU A O 1
ATOM 634 N N . ALA A 1 110 ? -30.178 6.903 -6.056 1.00 23.84 110 ALA A N 1
ATOM 635 C CA . ALA A 1 110 ? -29.337 6.432 -4.920 1.00 25.03 110 ALA A CA 1
ATOM 636 C C . ALA A 1 110 ? -29.333 4.917 -4.825 1.00 26.51 110 ALA A C 1
ATOM 637 O O . ALA A 1 110 ? -29.661 4.319 -3.780 1.00 26.26 110 ALA A O 1
ATOM 639 N N . SER A 1 111 ? -28.958 4.306 -5.944 1.00 25.11 111 SER A N 1
ATOM 640 C CA . SER A 1 111 ? -29.161 2.865 -6.152 1.00 26.21 111 SER A CA 1
ATOM 641 C C . SER A 1 111 ? -28.323 1.979 -5.220 1.00 24.83 111 SER A C 1
ATOM 642 O O . SER A 1 111 ? -28.656 0.786 -5.025 1.00 25.91 111 SER A O 1
ATOM 645 N N . GLY A 1 112 ? -27.232 2.518 -4.669 1.00 23.41 112 GLY A N 1
ATOM 646 C CA . GLY A 1 112 ? -26.463 1.771 -3.664 1.00 23.79 112 GLY A CA 1
ATOM 647 C C . GLY A 1 112 ? -26.197 0.325 -4.075 1.00 23.95 112 GLY A C 1
ATOM 648 O O . GLY A 1 112 ? -25.645 0.079 -5.182 1.00 24.63 112 GLY A O 1
ATOM 649 N N . LEU A 1 113 ? -26.587 -0.612 -3.209 1.00 22.04 113 LEU A N 1
ATOM 650 C CA . LEU A 1 113 ? -26.366 -2.051 -3.486 1.00 22.41 113 LEU A CA 1
ATOM 651 C C . LEU A 1 113 ? -27.625 -2.753 -4.053 1.00 23.18 113 LEU A C 1
ATOM 652 O O . LEU A 1 113 ? -27.676 -3.995 -4.082 1.00 24.05 113 LEU A O 1
ATOM 657 N N . ASP A 1 114 ? -28.609 -1.971 -4.492 1.00 23.50 114 ASP A N 1
ATOM 658 C CA . ASP A 1 114 ? -29.852 -2.524 -5.085 1.00 24.08 114 ASP A CA 1
ATOM 659 C C . ASP A 1 114 ? -29.467 -3.383 -6.312 1.00 24.15 114 ASP A C 1
ATOM 660 O O . ASP A 1 114 ? -28.698 -2.923 -7.162 1.00 24.67 114 ASP A O 1
ATOM 665 N N . SER A 1 115 ? -29.972 -4.619 -6.405 1.00 24.09 115 SER A N 1
ATOM 666 C CA . SER A 1 115 ? -29.613 -5.474 -7.558 1.00 23.73 115 SER A CA 1
ATOM 667 C C . SER A 1 115 ? -30.797 -5.617 -8.537 1.00 24.12 115 SER A C 1
ATOM 668 O O . SER A 1 115 ? -30.788 -6.505 -9.413 1.00 24.42 115 SER A O 1
ATOM 671 N N . ARG A 1 116 ? -31.797 -4.757 -8.414 1.00 22.67 116 ARG A N 1
ATOM 672 C CA . ARG A 1 116 ? -32.978 -4.876 -9.307 1.00 24.19 116 ARG A CA 1
ATOM 673 C C . ARG A 1 116 ? -32.625 -4.904 -10.808 1.00 23.97 116 ARG A C 1
ATOM 674 O O . ARG A 1 116 ? -33.304 -5.598 -11.578 1.00 24.22 116 ARG A O 1
ATOM 682 N N . ALA A 1 117 ? -31.606 -4.144 -11.228 1.00 23.05 117 ALA A N 1
ATOM 683 C CA . ALA A 1 117 ? -31.226 -4.117 -12.688 1.00 24.31 117 ALA A CA 1
ATOM 684 C C . ALA A 1 117 ? -30.781 -5.511 -13.167 1.00 24.42 117 ALA A C 1
ATOM 685 O O . ALA A 1 117 ? -30.790 -5.819 -14.368 1.00 25.97 117 ALA A O 1
ATOM 687 N N . TYR A 1 118 ? -30.356 -6.337 -12.215 1.00 23.20 118 TYR A N 1
ATOM 688 C CA . TYR A 1 118 ? -29.865 -7.678 -12.485 1.00 24.31 118 TYR A CA 1
ATOM 689 C C . TYR A 1 118 ? -30.926 -8.768 -12.244 1.00 24.73 118 TYR A C 1
ATOM 690 O O . TYR A 1 118 ? -30.955 -9.780 -12.958 1.00 26.52 118 TYR A O 1
ATOM 699 N N . ARG A 1 119 ? -31.742 -8.611 -11.196 1.00 24.72 119 ARG A N 1
ATOM 700 C CA . ARG A 1 119 ? -32.552 -9.758 -10.772 1.00 24.57 119 ARG A CA 1
ATOM 701 C C . ARG A 1 119 ? -33.988 -9.748 -11.260 1.00 25.88 119 ARG A C 1
ATOM 702 O O . ARG A 1 119 ? -34.581 -10.824 -11.339 1.00 27.13 119 ARG A O 1
ATOM 710 N N . LEU A 1 120 ? -34.552 -8.569 -11.557 1.00 25.86 120 LEU A N 1
ATOM 711 C CA . LEU A 1 120 ? -35.937 -8.499 -12.027 1.00 25.91 120 LEU A CA 1
ATOM 712 C C . LEU A 1 120 ? -35.951 -8.866 -13.494 1.00 27.48 120 LEU A C 1
ATOM 713 O O . LEU A 1 120 ? -34.922 -8.780 -14.182 1.00 27.34 120 LEU A O 1
ATOM 718 N N . ASP A 1 121 ? -37.127 -9.281 -13.965 1.00 28.45 121 ASP A N 1
ATOM 719 C CA . ASP A 1 121 ? -37.301 -9.644 -15.384 1.00 30.22 121 ASP A CA 1
ATOM 720 C C . ASP A 1 121 ? -37.603 -8.401 -16.197 1.00 30.27 121 ASP A C 1
ATOM 721 O O . ASP A 1 121 ? -38.609 -7.722 -15.948 1.00 32.25 121 ASP A O 1
ATOM 726 N N . TRP A 1 122 ? -36.747 -8.079 -17.153 1.00 28.93 122 TRP A N 1
ATOM 727 C CA . TRP A 1 122 ? -36.961 -6.852 -17.905 1.00 29.04 122 TRP A CA 1
ATOM 728 C C . TRP A 1 122 ? -37.211 -7.203 -19.376 1.00 28.69 122 TRP A C 1
ATOM 729 O O . TRP A 1 122 ? -36.408 -7.938 -19.965 1.00 28.32 122 TRP A O 1
ATOM 740 N N . PRO A 1 123 ? -38.291 -6.654 -19.988 1.00 29.02 123 PRO A N 1
ATOM 741 C CA . PRO A 1 123 ? -38.513 -6.943 -21.437 1.00 29.19 123 PRO A CA 1
ATOM 742 C C . PRO A 1 123 ? -37.374 -6.378 -22.268 1.00 29.37 123 PRO A C 1
ATOM 743 O O . PRO A 1 123 ? -36.734 -5.414 -21.857 1.00 28.25 123 PRO A O 1
ATOM 747 N N . THR A 1 124 ? -37.132 -6.947 -23.442 1.00 29.77 124 THR A N 1
ATOM 748 C CA . THR A 1 124 ? -36.149 -6.344 -24.336 1.00 30.76 124 THR A CA 1
ATOM 749 C C . THR A 1 124 ? -36.566 -4.896 -24.600 1.00 30.32 124 THR A C 1
ATOM 750 O O . THR A 1 124 ? -37.758 -4.593 -24.696 1.00 31.41 124 THR A O 1
ATOM 754 N N . GLY A 1 125 ? -35.609 -3.990 -24.672 1.00 29.93 125 GLY A N 1
ATOM 755 C CA . GLY A 1 125 ? -35.949 -2.595 -24.975 1.00 29.35 125 GLY A CA 1
ATOM 756 C C . GLY A 1 125 ? -36.063 -1.729 -23.733 1.00 29.30 125 GLY A C 1
ATOM 757 O O . GLY A 1 125 ? -36.181 -0.508 -23.829 1.00 30.03 125 GLY A O 1
ATOM 758 N N . THR A 1 126 ? -36.009 -2.372 -22.577 1.00 27.56 126 THR A N 1
ATOM 759 C CA . THR A 1 126 ? -35.970 -1.676 -21.274 1.00 27.87 126 THR A CA 1
ATOM 760 C C . THR A 1 126 ? -34.594 -1.046 -21.013 1.00 27.59 126 THR A C 1
ATOM 761 O O . THR A 1 126 ? -33.545 -1.690 -21.223 1.00 26.90 126 THR A O 1
ATOM 765 N N . THR A 1 127 ? -34.608 0.190 -20.522 1.00 25.79 127 THR A N 1
ATOM 766 C CA . THR A 1 127 ? -33.402 0.824 -19.999 1.00 25.26 127 THR A CA 1
ATOM 767 C C . THR A 1 127 ? -33.587 1.084 -18.498 1.00 25.94 127 THR A C 1
ATOM 768 O O . THR A 1 127 ? -34.666 1.466 -18.053 1.00 24.67 127 THR A O 1
ATOM 772 N N . VAL A 1 128 ? -32.532 0.827 -17.737 1.00 25.08 128 VAL A N 1
ATOM 773 C CA . VAL A 1 128 ? -32.598 0.978 -16.277 1.00 26.06 128 VAL A CA 1
ATOM 774 C C . VAL A 1 128 ? -31.376 1.803 -15.912 1.00 25.27 128 VAL A C 1
ATOM 775 O O . VAL A 1 128 ? -30.210 1.331 -16.062 1.00 25.17 128 VAL A O 1
ATOM 779 N N . TYR A 1 129 ? -31.650 3.031 -15.464 1.00 24.68 129 TYR A N 1
ATOM 780 C CA . TYR A 1 129 ? -30.605 3.999 -15.043 1.00 24.57 129 TYR A CA 1
ATOM 781 C C . TYR A 1 129 ? -30.416 3.878 -13.560 1.00 25.57 129 TYR A C 1
ATOM 782 O O . TYR A 1 129 ? -31.396 3.832 -12.800 1.00 26.34 129 TYR A O 1
ATOM 791 N N . GLU A 1 130 ? -29.162 3.816 -13.169 1.00 24.48 130 GLU A N 1
ATOM 792 C CA . GLU A 1 130 ? -28.836 3.888 -11.742 1.00 25.06 130 GLU A CA 1
ATOM 793 C C . GLU A 1 130 ? -28.053 5.151 -11.470 1.00 25.65 130 GLU A C 1
ATOM 794 O O . GLU A 1 130 ? -26.968 5.356 -12.017 1.00 25.25 130 GLU A O 1
ATOM 800 N N . ILE A 1 131 ? -28.558 5.962 -10.542 1.00 24.32 131 ILE A N 1
ATOM 801 C CA . ILE A 1 131 ? -27.864 7.198 -10.182 1.00 25.53 131 ILE A CA 1
ATOM 802 C C . ILE A 1 131 ? -27.320 7.090 -8.754 1.00 25.62 131 ILE A C 1
ATOM 803 O O . ILE A 1 131 ? -28.080 6.863 -7.792 1.00 25.41 131 ILE A O 1
ATOM 808 N N . ASP A 1 132 ? -26.021 7.244 -8.633 1.00 25.46 132 ASP A N 1
ATOM 809 C CA . ASP A 1 132 ? -25.376 7.293 -7.313 1.00 26.18 132 ASP A CA 1
ATOM 810 C C . ASP A 1 132 ? -23.966 7.794 -7.458 1.00 26.41 132 ASP A C 1
ATOM 811 O O . ASP A 1 132 ? -23.479 7.992 -8.571 1.00 27.97 132 ASP A O 1
ATOM 816 N N . GLN A 1 133 ? -23.306 8.032 -6.330 1.00 26.77 133 GLN A N 1
ATOM 817 C CA . GLN A 1 133 ? -21.899 8.422 -6.358 1.00 27.35 133 GLN A CA 1
ATOM 818 C C . GLN A 1 133 ? -21.004 7.387 -7.086 1.00 26.73 133 GLN A C 1
ATOM 819 O O . GLN A 1 133 ? -21.296 6.162 -7.071 1.00 25.61 133 GLN A O 1
ATOM 825 N N . PRO A 1 134 ? -19.937 7.859 -7.783 1.00 26.76 134 PRO A N 1
ATOM 826 C CA . PRO A 1 134 ? -19.166 6.869 -8.545 1.00 26.57 134 PRO A CA 1
ATOM 827 C C . PRO A 1 134 ? -18.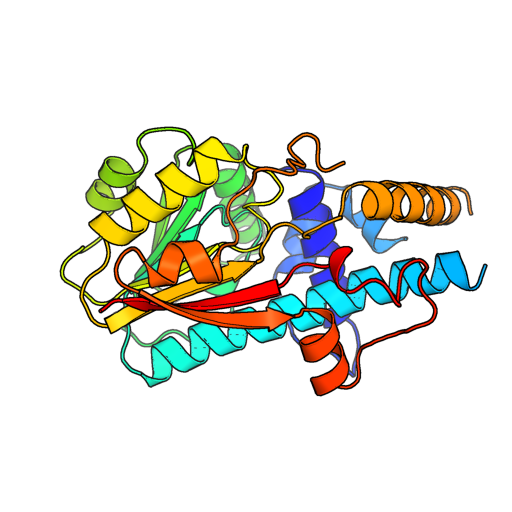535 5.695 -7.760 1.00 27.20 134 PRO A C 1
ATOM 828 O O . PRO A 1 134 ? -18.542 4.583 -8.280 1.00 26.35 134 PRO A O 1
ATOM 832 N N . LYS A 1 135 ? -18.013 5.902 -6.538 1.00 27.06 135 LYS A N 1
ATOM 833 C CA . LYS A 1 135 ? -17.382 4.796 -5.804 1.00 26.84 135 LYS A CA 1
ATOM 834 C C . LYS A 1 135 ? -18.354 3.631 -5.478 1.00 27.03 135 LYS A C 1
ATOM 835 O O . LYS A 1 135 ? -17.947 2.467 -5.470 1.00 27.07 135 LYS A O 1
ATOM 837 N N . VAL A 1 136 ? -19.620 3.966 -5.219 1.00 27.70 136 VAL A N 1
ATOM 838 C CA . VAL A 1 136 ? -20.669 3.006 -4.888 1.00 28.96 136 VAL A CA 1
ATOM 839 C C . VAL A 1 136 ? -20.954 2.144 -6.124 1.00 27.95 136 VAL A C 1
ATOM 840 O O . VAL A 1 136 ? -20.969 0.906 -6.080 1.00 26.93 136 VAL A O 1
ATOM 844 N N . LEU A 1 137 ? -21.125 2.827 -7.257 1.00 28.20 137 LEU A N 1
ATOM 845 C CA . LEU A 1 137 ? -21.403 2.131 -8.503 1.00 27.78 137 LEU A CA 1
ATOM 846 C C . LEU A 1 137 ? -20.227 1.254 -8.892 1.00 27.12 137 LEU A C 1
ATOM 847 O O . LEU A 1 137 ? -20.429 0.112 -9.289 1.00 27.53 137 LEU A O 1
ATOM 852 N N . ALA A 1 138 ? -19.007 1.766 -8.712 1.00 27.10 138 ALA A N 1
ATOM 853 C CA . ALA A 1 138 ? -17.790 1.010 -9.056 1.00 27.19 138 ALA A CA 1
ATOM 854 C C . ALA A 1 138 ? -17.656 -0.229 -8.162 1.00 28.10 138 ALA A C 1
ATOM 855 O O . ALA A 1 138 ? -17.324 -1.316 -8.640 1.00 27.96 138 ALA A O 1
ATOM 857 N N . TYR A 1 139 ? -17.972 -0.077 -6.873 1.00 28.01 139 TYR A N 1
ATOM 858 C CA . TYR A 1 139 ? -17.944 -1.215 -5.962 1.00 27.50 139 TYR A CA 1
ATOM 859 C C . TYR A 1 139 ? -18.899 -2.332 -6.411 1.00 26.88 139 TYR A C 1
ATOM 860 O O . TYR A 1 139 ? -18.516 -3.496 -6.482 1.00 24.81 139 TYR A O 1
ATOM 869 N N . LYS A 1 140 ? -20.144 -1.971 -6.700 1.00 25.96 140 LYS A N 1
ATOM 870 C CA . LYS A 1 140 ? -21.161 -2.962 -7.043 1.00 27.41 140 LYS A CA 1
ATOM 871 C C . LYS A 1 140 ? -20.819 -3.700 -8.362 1.00 29.11 140 LYS A C 1
ATOM 872 O O . LYS A 1 140 ? -20.860 -4.942 -8.425 1.00 28.77 140 LYS A O 1
ATOM 878 N N . SER A 1 141 ? -20.479 -2.943 -9.399 1.00 30.44 141 SER A N 1
ATOM 879 C CA . SER A 1 141 ? -20.195 -3.553 -10.715 1.00 31.86 141 SER A CA 1
ATOM 880 C C . SER A 1 141 ? -18.958 -4.432 -10.681 1.00 32.12 141 SER A C 1
ATOM 881 O O . SER A 1 141 ? -18.957 -5.543 -11.227 1.00 32.52 141 SER A O 1
ATOM 884 N N . THR A 1 142 ? -17.906 -3.973 -10.016 1.00 31.83 142 THR A N 1
ATOM 885 C CA . THR A 1 142 ? -16.681 -4.745 -9.984 1.00 32.71 142 THR A CA 1
ATOM 886 C C . THR A 1 142 ? -16.864 -5.992 -9.117 1.00 31.42 142 THR A C 1
ATOM 887 O O . THR A 1 142 ? -16.390 -7.077 -9.482 1.00 31.31 142 THR A O 1
ATOM 891 N N . THR A 1 143 ? -17.511 -5.826 -7.959 1.00 28.99 143 THR A N 1
ATOM 892 C CA . THR A 1 143 ? -17.770 -6.966 -7.068 1.00 28.73 143 THR A CA 1
ATOM 893 C C . THR A 1 143 ? -18.581 -8.028 -7.789 1.00 27.74 143 THR A C 1
ATOM 894 O O . THR A 1 143 ? -18.269 -9.224 -7.695 1.00 27.87 143 THR A O 1
ATOM 898 N N . LEU A 1 144 ? -19.578 -7.587 -8.552 1.00 26.88 144 LEU A N 1
ATOM 899 C CA . LEU A 1 144 ? -20.424 -8.522 -9.260 1.00 27.43 144 LEU A CA 1
ATOM 900 C C . LEU A 1 144 ? -19.631 -9.221 -10.365 1.00 27.75 144 LEU A C 1
ATOM 901 O O . LEU A 1 144 ? -19.778 -10.431 -10.539 1.00 27.64 144 LEU A O 1
ATOM 906 N N . ALA A 1 145 ? -18.795 -8.449 -11.071 1.00 29.19 145 ALA A N 1
ATOM 907 C CA . ALA A 1 145 ? -17.895 -8.987 -12.115 1.00 30.71 145 ALA A CA 1
ATOM 908 C C . ALA A 1 145 ? -17.006 -10.110 -11.589 1.00 31.58 145 ALA A C 1
ATOM 909 O O . ALA A 1 145 ? -16.871 -11.166 -12.239 1.00 31.78 145 ALA A O 1
ATOM 911 N N . GLU A 1 146 ? -16.411 -9.903 -10.409 1.00 32.06 146 GLU A N 1
ATOM 912 C CA . GLU A 1 146 ? -15.499 -10.900 -9.830 1.00 32.39 146 GLU A CA 1
ATOM 913 C C . GLU A 1 146 ? -16.232 -12.232 -9.591 1.00 32.49 146 GLU A C 1
ATOM 914 O O . GLU A 1 146 ? -15.605 -13.309 -9.528 1.00 31.99 146 GLU A O 1
ATOM 916 N N . HIS A 1 147 ? -17.558 -12.150 -9.507 1.00 32.42 147 HIS A N 1
ATOM 917 C CA . HIS A 1 147 ? -18.411 -13.337 -9.358 1.00 33.01 147 HIS A CA 1
ATOM 918 C C . HIS A 1 147 ? -19.043 -13.828 -10.664 1.00 32.79 147 HIS A C 1
ATOM 919 O O . HIS A 1 147 ? -19.836 -14.757 -10.659 1.00 33.21 147 HIS A O 1
ATOM 926 N N . GLY A 1 148 ? -18.643 -13.231 -11.778 1.00 33.13 148 GLY A N 1
ATOM 927 C CA . GLY A 1 148 ? -19.171 -13.607 -13.081 1.00 32.84 148 GLY A CA 1
ATOM 928 C C . GLY A 1 148 ? -20.565 -13.092 -13.367 1.00 32.63 148 GLY A C 1
ATOM 929 O O . GLY A 1 148 ? -21.234 -13.602 -14.260 1.00 33.36 148 GLY A O 1
ATOM 930 N N . VAL A 1 149 ? -21.006 -12.076 -12.618 1.00 30.56 149 VAL A N 1
ATOM 931 C CA . VAL A 1 149 ? -22.354 -11.533 -12.774 1.00 29.10 149 VAL A CA 1
ATOM 932 C C . VAL A 1 149 ? -22.332 -10.245 -13.572 1.00 29.16 149 VAL A C 1
ATOM 933 O O . VAL A 1 149 ? -21.674 -9.279 -13.196 1.00 29.45 149 VAL A O 1
ATOM 937 N N . THR A 1 150 ? -23.045 -10.239 -14.692 1.00 28.81 150 THR A N 1
ATOM 938 C CA . THR A 1 150 ? -23.298 -9.031 -15.454 1.00 28.78 150 THR A CA 1
ATOM 939 C C . THR A 1 150 ? -24.802 -8.996 -15.732 1.00 28.52 150 THR A C 1
ATOM 940 O O . THR A 1 150 ? -25.460 -10.051 -15.651 1.00 29.00 150 THR A O 1
ATOM 944 N N . PRO A 1 151 ? -25.360 -7.808 -16.036 1.00 29.10 151 PRO A N 1
ATOM 945 C CA . PRO A 1 151 ? -26.804 -7.760 -16.269 1.00 29.04 151 PRO A CA 1
ATOM 946 C C . PRO A 1 151 ? -27.188 -8.250 -17.673 1.00 29.74 151 PRO A C 1
ATOM 947 O O . PRO A 1 151 ? -26.380 -8.171 -18.610 1.00 28.83 151 PRO A O 1
ATOM 951 N N . THR A 1 152 ? -28.422 -8.730 -17.802 1.00 29.38 152 THR A N 1
ATOM 952 C CA . THR A 1 152 ? -28.959 -9.089 -19.114 1.00 30.53 152 THR A CA 1
ATOM 953 C C . THR A 1 152 ? -29.628 -7.858 -19.734 1.00 29.48 152 THR A C 1
ATOM 954 O O . THR A 1 152 ? -29.538 -7.656 -20.949 1.00 28.90 152 THR A O 1
ATOM 958 N N . ALA A 1 153 ? -30.258 -7.023 -18.885 1.00 27.97 153 ALA A N 1
ATOM 959 C CA . ALA A 1 153 ? -30.940 -5.804 -19.319 1.00 28.03 153 ALA A CA 1
ATOM 960 C C . ALA A 1 153 ? -29.943 -4.676 -19.644 1.00 27.77 153 ALA A C 1
ATOM 961 O O . ALA A 1 153 ? -28.764 -4.742 -19.276 1.00 27.39 153 ALA A O 1
ATOM 963 N N . ASP A 1 154 ? -30.447 -3.624 -20.290 1.00 27.11 154 ASP A N 1
ATOM 964 C CA . ASP A 1 154 ? -29.640 -2.462 -20.663 1.00 27.11 154 ASP A CA 1
ATOM 965 C C . ASP A 1 154 ? -29.535 -1.549 -19.446 1.00 26.93 154 ASP A C 1
ATOM 966 O O . ASP A 1 154 ? -30.321 -0.625 -19.275 1.00 27.51 154 ASP A O 1
ATOM 971 N N . ARG A 1 155 ? -28.535 -1.809 -18.620 1.00 26.77 155 ARG A N 1
ATOM 972 C CA . ARG A 1 155 ? -28.332 -1.045 -17.398 1.00 26.25 155 ARG A CA 1
ATOM 973 C C . ARG A 1 155 ? -27.355 0.097 -17.662 1.00 26.30 155 ARG A C 1
ATOM 974 O O . ARG A 1 155 ? -26.255 -0.129 -18.217 1.00 25.18 155 ARG A O 1
ATOM 982 N N . ARG A 1 156 ? -27.730 1.306 -17.243 1.00 24.76 156 ARG A N 1
ATOM 983 C CA . ARG A 1 156 ? -26.901 2.479 -17.477 1.00 26.60 156 ARG A CA 1
ATOM 984 C C . ARG A 1 156 ? -26.568 3.225 -16.184 1.00 26.33 156 ARG A C 1
ATOM 985 O O . ARG A 1 156 ? -27.471 3.768 -15.525 1.00 26.63 156 ARG A O 1
ATOM 993 N N . GLU A 1 157 ? -25.267 3.301 -15.870 1.00 25.96 157 GLU A N 1
ATOM 994 C CA . GLU A 1 157 ? -24.811 4.033 -14.688 1.00 26.25 157 GLU A CA 1
ATOM 995 C C . GLU A 1 157 ? -24.807 5.551 -14.922 1.00 26.08 157 GLU A C 1
ATOM 996 O O . GLU A 1 157 ? -24.366 6.030 -15.988 1.00 26.28 157 GLU A O 1
ATOM 1002 N N . VAL A 1 158 ? -25.219 6.316 -13.909 1.00 25.80 158 VAL A N 1
ATOM 1003 C CA . VAL A 1 158 ? -25.120 7.761 -13.941 1.00 25.73 158 VAL A CA 1
ATOM 1004 C C . VAL A 1 158 ? -24.393 8.230 -12.658 1.00 26.85 158 VAL A C 1
ATOM 1005 O O . VAL A 1 158 ? -25.048 8.407 -11.603 1.00 25.92 158 VAL A O 1
ATOM 1009 N N . PRO A 1 159 ? -23.058 8.379 -12.733 1.00 26.91 159 PRO A N 1
ATOM 1010 C CA . PRO A 1 159 ? -22.257 8.665 -11.543 1.00 26.84 159 PRO A CA 1
ATOM 1011 C C . PRO A 1 159 ? -22.288 10.144 -11.180 1.00 27.29 159 PRO A C 1
ATOM 1012 O O . PRO A 1 159 ? -21.564 10.954 -11.773 1.00 28.39 159 PRO A O 1
ATOM 1016 N N . ILE A 1 160 ? -23.116 10.483 -10.197 1.00 27.25 160 ILE A N 1
ATOM 1017 C CA . ILE A 1 160 ? -23.226 11.858 -9.743 1.00 29.16 160 ILE A CA 1
ATOM 1018 C C . ILE A 1 160 ? -23.865 11.855 -8.333 1.00 29.35 160 ILE A C 1
ATOM 1019 O O . ILE A 1 160 ? -24.631 10.948 -8.002 1.00 29.04 160 ILE A O 1
ATOM 1024 N N . ASP A 1 161 ? -23.572 12.872 -7.521 1.00 31.28 161 ASP A N 1
ATOM 1025 C CA . ASP A 1 161 ? -24.381 13.041 -6.305 1.00 32.71 161 ASP A CA 1
ATOM 1026 C C . ASP A 1 161 ? -25.719 13.799 -6.572 1.00 32.04 161 ASP A C 1
ATOM 1027 O O . ASP A 1 161 ? -25.759 14.860 -7.208 1.00 32.10 161 ASP A O 1
ATOM 1032 N N . LEU A 1 162 ? -26.804 13.258 -6.037 1.00 31.81 162 LEU A N 1
ATOM 1033 C CA . LEU A 1 162 ? -28.141 13.810 -6.235 1.00 31.79 162 LEU A CA 1
ATOM 1034 C C . LEU A 1 162 ? -28.389 15.179 -5.614 1.00 32.12 162 LEU A C 1
ATOM 1035 O O . LEU A 1 162 ? -29.425 15.795 -5.877 1.00 32.66 162 LEU A O 1
ATOM 1040 N N . ARG A 1 163 ? -27.488 15.642 -4.743 1.00 32.63 163 ARG A N 1
ATOM 1041 C CA . ARG A 1 163 ? -27.628 16.988 -4.197 1.00 33.75 163 ARG A CA 1
ATOM 1042 C C . ARG A 1 163 ? -27.079 18.032 -5.158 1.00 34.40 163 ARG A C 1
ATOM 1043 O O . ARG A 1 163 ? -27.250 19.243 -4.947 1.00 35.00 163 ARG A O 1
ATOM 1051 N N . GLN A 1 164 ? -26.380 17.551 -6.189 1.00 34.44 164 GLN A N 1
ATOM 1052 C CA . GLN A 1 164 ? -25.785 18.418 -7.215 1.00 34.70 164 GLN A CA 1
ATOM 1053 C C . GLN A 1 164 ? -26.706 18.433 -8.454 1.00 34.12 164 GLN A C 1
ATOM 1054 O O . GLN A 1 164 ? -27.818 17.903 -8.409 1.00 33.89 164 GLN A O 1
ATOM 1060 N N . ASP A 1 165 ? -26.238 19.049 -9.548 1.00 32.48 165 ASP A N 1
ATOM 1061 C CA . ASP A 1 165 ? -27.019 19.127 -10.800 1.00 32.17 165 ASP A CA 1
ATOM 1062 C C . ASP A 1 165 ? -27.016 17.794 -11.569 1.00 31.44 165 ASP A C 1
ATOM 1063 O O . ASP A 1 165 ? -26.274 17.582 -12.542 1.00 32.13 165 ASP A O 1
ATOM 1068 N N . TRP A 1 166 ? -27.860 16.881 -11.129 1.00 29.32 166 TRP A N 1
ATOM 1069 C CA . TRP A 1 166 ? -27.890 15.538 -11.714 1.00 27.19 166 TRP A CA 1
ATOM 1070 C C . TRP A 1 166 ? -28.682 15.388 -13.045 1.00 26.36 166 TRP A C 1
ATOM 1071 O O . TRP A 1 166 ? -28.385 14.479 -13.827 1.00 25.57 166 TRP A O 1
ATOM 1082 N N . PRO A 1 167 ? -29.701 16.243 -13.291 1.00 25.61 167 PRO A N 1
ATOM 1083 C CA . PRO A 1 167 ? -30.422 16.043 -14.575 1.00 26.17 167 PRO A CA 1
ATOM 1084 C C . PRO A 1 167 ? -29.577 16.014 -15.849 1.00 25.09 167 PRO A C 1
ATOM 1085 O O . PRO A 1 167 ? -29.840 15.118 -16.687 1.00 24.49 167 PRO A O 1
ATOM 1089 N N . PRO A 1 168 ? -28.581 16.936 -16.022 1.00 24.19 168 PRO A N 1
ATOM 1090 C CA . PRO A 1 168 ? -27.795 16.828 -17.280 1.00 24.60 168 PRO A CA 1
ATOM 1091 C C . PRO A 1 168 ? -27.037 15.483 -17.389 1.00 24.76 168 PRO A C 1
ATOM 1092 O O . PRO A 1 168 ? -26.844 14.955 -18.484 1.00 23.12 168 PRO A O 1
ATOM 1096 N N . ALA A 1 169 ? -26.588 14.965 -16.240 1.00 23.21 169 ALA A N 1
ATOM 1097 C CA . ALA A 1 169 ? -25.894 13.689 -16.186 1.00 24.98 169 ALA A CA 1
ATOM 1098 C C . ALA A 1 169 ? -26.802 12.529 -16.635 1.00 24.39 169 ALA A C 1
ATOM 1099 O O . ALA A 1 169 ? -26.369 11.633 -17.390 1.00 26.04 169 ALA A O 1
ATOM 1101 N N . LEU A 1 170 ? -28.055 12.574 -16.197 1.00 24.08 170 LEU A N 1
ATOM 1102 C CA . LEU A 1 170 ? -29.038 11.552 -16.555 1.00 23.62 170 LEU A CA 1
ATOM 1103 C C . LEU A 1 170 ? -29.306 11.650 -18.075 1.00 24.59 170 LEU A C 1
ATOM 1104 O O . LEU A 1 170 ? -29.331 10.648 -18.787 1.00 23.69 170 LEU A O 1
ATOM 1109 N N . ARG A 1 171 ? -29.474 12.881 -18.549 1.00 23.07 171 ARG A N 1
ATOM 1110 C CA . ARG A 1 171 ? -29.733 13.106 -19.983 1.00 25.40 171 ARG A CA 1
ATOM 1111 C C . ARG A 1 171 ? -28.556 12.626 -20.843 1.00 25.36 171 ARG A C 1
ATOM 1112 O O . ARG A 1 171 ? -28.750 11.930 -21.867 1.00 25.46 171 ARG A O 1
ATOM 1120 N N . SER A 1 172 ? -27.327 12.955 -20.429 1.00 25.74 172 SER A N 1
ATOM 1121 C CA . SER A 1 172 ? -26.151 12.525 -21.214 1.00 27.12 172 SER A CA 1
ATOM 1122 C C . SER A 1 172 ? -25.997 10.985 -21.304 1.00 25.87 172 SER A C 1
ATOM 1123 O O . SER A 1 172 ? -25.417 10.460 -22.275 1.00 24.94 172 SER A O 1
ATOM 1126 N N . ALA A 1 173 ? -26.531 10.269 -20.307 1.00 25.10 173 ALA A N 1
ATOM 1127 C CA . ALA A 1 173 ? -26.565 8.805 -20.324 1.00 25.22 173 ALA A CA 1
ATOM 1128 C C . ALA A 1 173 ? -27.620 8.196 -21.282 1.00 24.84 173 ALA A C 1
ATOM 1129 O O . ALA A 1 173 ? -27.627 6.982 -21.475 1.00 24.99 173 ALA A O 1
ATOM 1131 N N . GLY A 1 174 ? -28.478 9.038 -21.862 1.00 25.37 174 GLY A N 1
ATOM 1132 C CA . GLY A 1 174 ? -29.445 8.602 -22.900 1.00 24.44 174 GLY A CA 1
ATOM 1133 C C . GLY A 1 174 ? -30.902 8.708 -22.502 1.00 24.92 174 GLY A C 1
ATOM 1134 O O . GLY A 1 174 ? -31.806 8.331 -23.276 1.00 23.59 174 GLY A O 1
ATOM 1135 N N . PHE A 1 175 ? -31.132 9.111 -21.256 1.00 23.20 175 PHE A N 1
ATOM 1136 C CA . PHE A 1 175 ? -32.508 9.273 -20.725 1.00 23.27 175 PHE A CA 1
ATOM 1137 C C . PHE A 1 175 ? -33.371 10.134 -21.625 1.00 23.60 175 PHE A C 1
ATOM 1138 O O . PHE A 1 175 ? -32.939 11.200 -22.062 1.00 24.39 175 PHE A O 1
ATOM 1146 N N . ASP A 1 176 ? -34.573 9.644 -21.929 1.00 24.09 176 ASP A N 1
ATOM 1147 C CA . ASP A 1 176 ? -35.541 10.363 -22.790 1.00 25.11 176 ASP A CA 1
ATOM 1148 C C . ASP A 1 176 ? -36.707 10.931 -21.967 1.00 24.40 176 ASP A C 1
ATOM 1149 O O . ASP A 1 176 ? -37.596 10.196 -21.565 1.00 24.27 176 ASP A O 1
ATOM 1154 N N . PRO A 1 177 ? -36.684 12.241 -21.682 1.00 25.04 177 PRO A N 1
ATOM 1155 C CA . PRO A 1 177 ? -37.739 12.819 -20.824 1.00 25.34 177 PRO A CA 1
ATOM 1156 C C . PRO A 1 177 ? -39.123 12.755 -21.419 1.00 25.65 177 PRO A C 1
ATOM 1157 O O . PRO A 1 177 ? -40.106 12.884 -20.689 1.00 26.26 177 PRO A O 1
ATOM 1161 N N . SER A 1 178 ? -39.211 12.538 -22.741 1.00 25.35 178 SER A N 1
ATOM 1162 C CA . SER A 1 178 ? -40.502 12.449 -23.374 1.00 24.42 178 SER A CA 1
ATOM 1163 C C . SER A 1 178 ? -41.120 11.044 -23.254 1.00 24.28 178 SER A C 1
ATOM 1164 O O . SER A 1 178 ? -42.269 10.869 -23.620 1.00 24.00 178 SER A O 1
ATOM 1167 N N . ALA A 1 179 ? -40.359 10.040 -22.771 1.00 23.85 179 ALA A N 1
ATOM 1168 C CA . ALA A 1 179 ? -40.858 8.678 -22.571 1.00 23.09 179 ALA A CA 1
ATOM 1169 C C . ALA A 1 179 ? -41.397 8.488 -21.144 1.00 24.14 179 ALA A C 1
ATOM 1170 O O . ALA A 1 179 ? -40.894 9.128 -20.222 1.00 25.32 179 ALA A O 1
ATOM 1172 N N . ARG A 1 180 ? -42.363 7.596 -20.964 1.00 23.57 180 ARG A N 1
ATOM 1173 C CA . ARG A 1 180 ? -42.843 7.343 -19.595 1.00 23.63 180 ARG A CA 1
ATOM 1174 C C . ARG A 1 180 ? -41.714 6.748 -18.780 1.00 24.03 180 ARG A C 1
ATOM 1175 O O . ARG A 1 180 ? -41.018 5.833 -19.246 1.00 23.36 180 ARG A O 1
ATOM 1183 N N . THR A 1 181 ? -41.528 7.269 -17.566 1.00 23.76 181 THR A N 1
ATOM 1184 C CA . THR A 1 181 ? -40.478 6.739 -16.648 1.00 23.50 181 THR A CA 1
ATOM 1185 C C . THR A 1 181 ? -41.080 6.188 -15.366 1.00 23.98 181 THR A C 1
ATOM 1186 O O . THR A 1 181 ? -42.033 6.777 -14.880 1.00 23.72 181 THR A O 1
ATOM 1190 N N . ALA A 1 182 ? -40.551 5.076 -14.853 1.00 24.27 182 ALA A N 1
ATOM 1191 C CA . ALA A 1 182 ? -40.834 4.652 -13.467 1.00 23.86 182 ALA A CA 1
ATOM 1192 C C . ALA A 1 182 ? -39.603 4.973 -12.628 1.00 25.25 182 ALA A C 1
ATOM 1193 O O . ALA A 1 182 ? -38.504 4.371 -12.825 1.00 25.79 182 ALA A O 1
ATOM 1195 N N . TRP A 1 183 ? -39.789 5.870 -11.657 1.00 23.38 183 TRP A N 1
ATOM 1196 C CA . TRP A 1 183 ? -38.692 6.284 -10.803 1.00 23.95 183 TRP A CA 1
ATOM 1197 C C . TRP A 1 183 ? -38.813 5.556 -9.467 1.00 24.51 183 TRP A C 1
ATOM 1198 O O . TRP A 1 183 ? -39.910 5.365 -8.973 1.00 24.04 183 TRP A O 1
ATOM 1209 N N . LEU A 1 184 ? -37.680 5.284 -8.848 1.00 24.00 184 LEU A N 1
ATOM 1210 C CA . LEU A 1 184 ? -37.691 4.675 -7.484 1.00 25.65 184 LEU A CA 1
ATOM 1211 C C . LEU A 1 184 ? -36.752 5.479 -6.579 1.00 25.39 184 LEU A C 1
ATOM 1212 O O . LEU A 1 184 ? -35.588 5.718 -6.950 1.00 25.55 184 LEU A O 1
ATOM 1217 N N . ALA A 1 185 ? -37.212 5.785 -5.363 1.00 25.92 185 ALA A N 1
ATOM 1218 C CA . ALA A 1 185 ? -36.368 6.502 -4.385 1.00 26.36 185 ALA A CA 1
ATOM 1219 C C . ALA A 1 185 ? -36.566 5.796 -3.045 1.00 27.90 185 ALA A C 1
ATOM 1220 O O . ALA A 1 185 ? -37.383 6.197 -2.247 1.00 28.19 185 ALA A O 1
ATOM 1222 N N . GLU A 1 186 ? -35.824 4.708 -2.867 1.00 27.17 186 GLU A N 1
ATOM 1223 C CA . GLU A 1 186 ? -35.828 3.859 -1.684 1.00 27.37 186 GLU A CA 1
ATOM 1224 C C . GLU A 1 186 ? -34.693 4.247 -0.744 1.00 27.86 186 GLU A C 1
ATOM 1225 O O . GLU A 1 186 ? -33.538 4.432 -1.178 1.00 27.51 186 GLU A O 1
ATOM 1231 N N . GLY A 1 187 ? -34.991 4.322 0.553 1.00 27.04 187 GLY A N 1
ATOM 1232 C CA . GLY A 1 187 ? -33.941 4.605 1.529 1.00 26.98 187 GLY A CA 1
ATOM 1233 C C . GLY A 1 187 ? -33.085 5.839 1.292 1.00 26.91 187 GLY A C 1
ATOM 1234 O O . GLY A 1 187 ? -31.856 5.858 1.573 1.00 27.21 187 GLY A O 1
ATOM 1235 N N . LEU A 1 188 ? -33.739 6.904 0.826 1.00 25.48 188 LEU A N 1
ATOM 1236 C CA . LEU A 1 188 ? -33.032 8.090 0.396 1.00 25.10 188 LEU A CA 1
ATOM 1237 C C . LEU A 1 188 ? -33.430 9.351 1.164 1.00 23.94 188 LEU A C 1
ATOM 1238 O O . LEU A 1 188 ? -32.570 10.065 1.646 1.00 23.70 188 LEU A O 1
ATOM 1243 N N . LEU A 1 189 ? -34.731 9.654 1.171 1.00 23.40 189 LEU A N 1
ATOM 1244 C CA . LEU A 1 189 ? -35.193 10.978 1.609 1.00 23.71 189 LEU A CA 1
ATOM 1245 C C . LEU A 1 189 ? -34.836 11.310 3.047 1.00 23.50 189 LEU A C 1
ATOM 1246 O O . LEU A 1 189 ? -34.629 12.503 3.388 1.00 23.17 189 LEU A O 1
ATOM 1251 N N . MET A 1 190 ? -34.807 10.279 3.909 1.00 24.20 190 MET A N 1
ATOM 1252 C CA . MET A 1 190 ? -34.535 10.450 5.334 1.00 24.67 190 MET A CA 1
ATOM 1253 C C . MET A 1 190 ? -33.045 10.818 5.584 1.00 24.47 190 MET A C 1
ATOM 1254 O O . MET A 1 190 ? -32.662 11.281 6.658 1.00 25.77 190 MET A O 1
ATOM 1259 N N . TYR A 1 191 ? -32.227 10.617 4.551 1.00 24.65 191 TYR A N 1
ATOM 1260 C CA . TYR A 1 191 ? -30.803 10.958 4.562 1.00 26.29 191 TYR A CA 1
ATOM 1261 C C . TYR A 1 191 ? -30.497 12.230 3.780 1.00 26.26 191 TYR A C 1
ATOM 1262 O O . TYR A 1 191 ? -29.320 12.552 3.569 1.00 27.48 191 TYR A O 1
ATOM 1271 N N . LEU A 1 192 ? -31.536 12.974 3.386 1.00 26.03 192 LEU A N 1
ATOM 1272 C CA . LEU A 1 192 ? -31.378 14.244 2.646 1.00 25.73 192 LEU A CA 1
ATOM 1273 C C . LEU A 1 192 ? -31.986 15.361 3.472 1.00 24.72 192 LEU A C 1
ATOM 1274 O O . LEU A 1 192 ? -33.003 15.118 4.093 1.00 23.83 192 LEU A O 1
ATOM 1279 N N . PRO A 1 193 ? -31.378 16.571 3.488 1.00 25.17 193 PRO A N 1
ATOM 1280 C CA . PRO A 1 193 ? -32.023 17.686 4.202 1.00 24.63 193 PRO A CA 1
ATOM 1281 C C . PRO A 1 193 ? -33.411 18.005 3.638 1.00 24.71 193 PRO A C 1
ATOM 1282 O O . PRO A 1 193 ? -33.657 17.793 2.464 1.00 25.07 193 PRO A O 1
ATOM 1286 N N . ALA A 1 194 ? -34.313 18.513 4.481 1.00 26.24 194 ALA A N 1
ATOM 1287 C CA . ALA A 1 194 ? -35.677 18.818 4.013 1.00 27.82 194 ALA A CA 1
ATOM 1288 C C . ALA A 1 194 ? -35.718 19.678 2.719 1.00 27.82 194 ALA A C 1
ATOM 1289 O O . ALA A 1 194 ? -36.511 19.391 1.837 1.00 28.83 194 ALA A O 1
ATOM 1291 N N . THR A 1 195 ? -34.854 20.697 2.589 1.00 30.63 195 THR A N 1
ATOM 1292 C CA . THR A 1 195 ? -34.832 21.531 1.334 1.00 30.96 195 THR A CA 1
ATOM 1293 C C . THR A 1 195 ? -34.383 20.745 0.092 1.00 31.03 195 THR A C 1
ATOM 1294 O O . THR A 1 195 ? -34.889 20.955 -1.067 1.00 30.49 195 THR A O 1
ATOM 1298 N N . ALA A 1 196 ? -33.485 19.778 0.306 1.00 28.64 196 ALA A N 1
ATOM 1299 C CA . ALA A 1 196 ? -33.065 18.927 -0.791 1.00 28.49 196 ALA A CA 1
ATOM 1300 C C . ALA A 1 196 ? -34.200 18.043 -1.358 1.00 28.33 196 ALA A C 1
ATOM 1301 O O . ALA A 1 196 ? -34.227 17.688 -2.538 1.00 28.49 196 ALA A O 1
ATOM 1303 N N . GLN A 1 197 ? -35.121 17.631 -0.502 1.00 27.01 197 GLN A N 1
ATOM 1304 C CA . GLN A 1 197 ? -36.241 16.791 -0.927 1.00 25.36 197 GLN A CA 1
ATOM 1305 C C . GLN A 1 197 ? -37.107 17.518 -1.981 1.00 25.46 197 GLN A C 1
ATOM 1306 O O . GLN A 1 197 ? -37.439 16.932 -3.024 1.00 25.73 197 GLN A O 1
ATOM 1312 N N . ASP A 1 198 ? -37.445 18.765 -1.704 1.00 26.91 198 ASP A N 1
ATOM 1313 C CA . ASP A 1 198 ? -38.255 19.592 -2.626 1.00 27.58 198 ASP A CA 1
ATOM 1314 C C . ASP A 1 198 ? -37.573 19.729 -3.988 1.00 26.96 198 ASP A C 1
ATOM 1315 O O . ASP A 1 198 ? -38.184 19.474 -5.031 1.00 26.43 198 ASP A O 1
ATOM 1320 N N . GLY A 1 199 ? -36.299 20.123 -3.962 1.00 27.74 199 GLY A N 1
ATOM 1321 C CA . GLY A 1 199 ? -35.519 20.281 -5.194 1.00 26.82 199 GLY A CA 1
ATOM 1322 C C . GLY A 1 199 ? -35.447 18.980 -5.971 1.00 26.32 199 GLY A C 1
ATOM 1323 O O . GLY A 1 199 ? -35.550 18.983 -7.215 1.00 26.18 199 GLY A O 1
ATOM 1324 N N . LEU A 1 200 ? -35.263 17.841 -5.276 1.00 25.27 200 LEU A N 1
ATOM 1325 C CA . LEU A 1 200 ? -35.246 16.537 -5.922 1.00 26.01 200 LEU A CA 1
ATOM 1326 C C . LEU A 1 200 ? -36.543 16.277 -6.680 1.00 25.24 200 LEU A C 1
ATOM 1327 O O . LEU A 1 200 ? -36.526 15.876 -7.858 1.00 24.23 200 LEU A O 1
ATOM 1332 N N . PHE A 1 201 ? -37.674 16.465 -5.996 1.00 24.00 201 PHE A N 1
ATOM 1333 C CA . PHE A 1 201 ? -38.935 16.121 -6.617 1.00 23.41 201 PHE A CA 1
ATOM 1334 C C . PHE A 1 201 ? -39.206 17.096 -7.778 1.00 22.76 201 PHE A C 1
ATOM 1335 O O . PHE A 1 201 ? -39.843 16.723 -8.749 1.00 23.59 201 PHE A O 1
ATOM 1343 N N . THR A 1 202 ? -38.759 18.325 -7.630 1.00 22.82 202 THR A N 1
ATOM 1344 C CA . THR A 1 202 ? -38.982 19.372 -8.682 1.00 23.68 202 THR A CA 1
ATOM 1345 C C . THR A 1 202 ? -38.256 18.921 -9.940 1.00 23.79 202 THR A C 1
ATOM 1346 O O . THR A 1 202 ? -38.818 18.931 -11.050 1.00 23.76 202 THR A O 1
ATOM 1350 N N . GLU A 1 203 ? -37.007 18.510 -9.764 1.00 22.23 203 GLU A N 1
ATOM 1351 C CA . GLU A 1 203 ? -36.249 18.012 -10.924 1.00 23.28 203 GLU A CA 1
ATOM 1352 C C . GLU A 1 203 ? -36.868 16.762 -11.552 1.00 23.18 203 GLU A C 1
ATOM 1353 O O . GLU A 1 203 ? -36.919 16.617 -12.794 1.00 24.89 203 GLU A O 1
ATOM 1359 N N . ILE A 1 204 ? -37.302 15.824 -10.720 1.00 23.56 204 ILE A N 1
ATOM 1360 C CA . ILE A 1 204 ? -37.965 14.611 -11.212 1.00 22.65 204 ILE A CA 1
ATOM 1361 C C . ILE A 1 204 ? -39.199 15.011 -12.069 1.00 24.82 204 ILE A C 1
ATOM 1362 O O . ILE A 1 204 ? -39.382 14.457 -13.166 1.00 24.17 204 ILE A O 1
ATOM 1367 N N . GLY A 1 205 ? -40.032 15.917 -11.540 1.00 24.63 205 GLY A N 1
ATOM 1368 C CA . GLY A 1 205 ? -41.256 16.407 -12.265 1.00 25.24 205 GLY A CA 1
ATOM 1369 C C . GLY A 1 205 ? -40.838 16.973 -13.629 1.00 25.91 205 GLY A C 1
ATOM 1370 O O . GLY A 1 205 ? -41.527 16.764 -14.657 1.00 26.10 205 GLY A O 1
ATOM 1371 N N . GLY A 1 206 ? -39.701 17.664 -13.669 1.00 24.57 206 GLY A N 1
ATOM 1372 C CA . GLY A 1 206 ? -39.259 18.340 -14.906 1.00 24.59 206 GLY A CA 1
ATOM 1373 C C . GLY A 1 206 ? -38.751 17.330 -15.946 1.00 25.57 206 GLY A C 1
ATOM 1374 O O . GLY A 1 206 ? -38.627 17.671 -17.118 1.00 27.72 206 GLY A O 1
ATOM 1375 N N . LEU A 1 207 ? -38.419 16.120 -15.504 1.00 23.73 207 LEU A N 1
ATOM 1376 C CA . LEU A 1 207 ? -37.948 15.058 -16.383 1.00 23.06 207 LEU A CA 1
ATOM 1377 C C . LEU A 1 207 ? -39.023 13.997 -16.706 1.00 23.55 207 LEU A C 1
ATOM 1378 O O . LEU A 1 207 ? -38.725 13.016 -17.398 1.00 25.93 207 LEU A O 1
ATOM 1383 N N . SER A 1 208 ? -40.224 14.170 -16.197 1.00 23.94 208 SER A N 1
ATOM 1384 C CA . SER A 1 208 ? -41.234 13.110 -16.223 1.00 24.40 208 SER A CA 1
ATOM 1385 C C . SER A 1 208 ? -42.343 13.371 -17.245 1.00 25.06 208 SER A C 1
ATOM 1386 O O . SER A 1 208 ? -43.065 14.368 -17.105 1.00 25.70 208 SER A O 1
ATOM 1389 N N . ALA A 1 209 ? -42.501 12.473 -18.226 1.00 24.99 209 ALA A N 1
ATOM 1390 C CA . ALA A 1 209 ? -43.607 12.532 -19.206 1.00 26.13 209 ALA A CA 1
ATOM 1391 C C . ALA A 1 209 ? -44.930 12.179 -18.513 1.00 26.53 209 ALA A C 1
ATOM 1392 O O . ALA A 1 209 ? -44.947 11.514 -17.463 1.00 25.60 209 ALA A O 1
ATOM 1394 N N . VAL A 1 210 ? -46.061 12.599 -19.091 1.00 26.98 210 VAL A N 1
ATOM 1395 C CA . VAL A 1 210 ? -47.361 12.180 -18.554 1.00 26.75 210 VAL A CA 1
ATOM 1396 C C . VAL A 1 210 ? -47.389 10.658 -18.523 1.00 26.43 210 VAL A C 1
ATOM 1397 O O . VAL A 1 210 ? -46.867 10.000 -19.446 1.00 27.14 210 VAL A O 1
ATOM 1401 N N . GLY A 1 211 ? -47.941 10.104 -17.447 1.00 23.87 211 GLY A N 1
ATOM 1402 C CA . GLY A 1 211 ? -48.037 8.652 -17.305 1.00 24.86 211 GLY A CA 1
ATOM 1403 C C . GLY A 1 211 ? -46.810 8.026 -16.634 1.00 24.81 211 GLY A C 1
ATOM 1404 O O . GLY A 1 211 ? -46.808 6.820 -16.378 1.00 25.98 211 GLY A O 1
ATOM 1405 N N . SER A 1 212 ? -45.794 8.853 -16.361 1.00 24.94 212 SER A N 1
ATOM 1406 C CA . SER A 1 21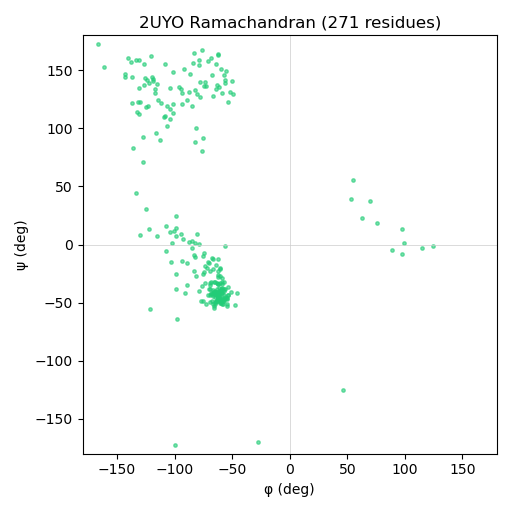2 ? -44.661 8.417 -15.522 1.00 24.45 212 SER A CA 1
ATOM 1407 C C . SER A 1 212 ? -45.158 8.081 -14.137 1.00 24.42 212 SER A C 1
ATOM 1408 O O . SER A 1 212 ? -46.281 8.436 -13.753 1.00 25.68 212 SER A O 1
ATOM 1411 N N . ARG A 1 213 ? -44.326 7.372 -13.379 1.00 24.14 213 ARG A N 1
ATOM 1412 C CA . ARG A 1 213 ? -44.691 7.123 -11.985 1.00 24.42 213 ARG A CA 1
ATOM 1413 C C . ARG A 1 213 ? -43.468 7.228 -11.081 1.00 24.09 213 ARG A C 1
ATOM 1414 O O . ARG A 1 213 ? -42.316 7.175 -11.551 1.00 25.00 213 ARG A O 1
ATOM 1422 N N . ILE A 1 214 ? -43.735 7.421 -9.789 1.00 24.06 214 ILE A N 1
ATOM 1423 C CA . ILE A 1 214 ? -42.658 7.390 -8.815 1.00 24.27 214 ILE A CA 1
ATOM 1424 C C . ILE A 1 214 ? -43.102 6.595 -7.576 1.00 23.52 214 ILE A C 1
ATOM 1425 O O . ILE A 1 214 ? -44.301 6.599 -7.229 1.00 24.50 214 ILE A O 1
ATOM 1430 N N . ALA A 1 215 ? -42.170 5.847 -6.967 1.00 23.45 215 ALA A N 1
ATOM 1431 C CA . ALA A 1 215 ? -42.471 5.251 -5.644 1.00 23.24 215 ALA A CA 1
ATOM 1432 C C . ALA A 1 215 ? -41.321 5.690 -4.752 1.00 24.78 215 ALA A C 1
ATOM 1433 O O . ALA A 1 215 ? -40.148 5.669 -5.199 1.00 24.53 215 ALA A O 1
ATOM 1435 N N . VAL A 1 216 ? -41.647 6.090 -3.521 1.00 25.35 216 VAL A N 1
ATOM 1436 C CA . VAL A 1 216 ? -40.656 6.640 -2.624 1.00 26.64 216 VAL A CA 1
ATOM 1437 C C . VAL A 1 216 ? -40.965 6.171 -1.201 1.00 26.53 216 VAL A C 1
ATOM 1438 O O . VAL A 1 216 ? -42.145 6.026 -0.796 1.00 27.82 216 VAL A O 1
ATOM 1442 N N . GLU A 1 217 ? -39.885 5.943 -0.476 1.00 24.84 217 GLU A N 1
ATOM 1443 C CA . GLU A 1 217 ? -39.989 5.671 0.962 1.00 23.62 217 GLU A CA 1
ATOM 1444 C C . GLU A 1 217 ? -39.805 7.014 1.703 1.00 23.88 217 GLU A C 1
ATOM 1445 O O . GLU A 1 217 ? -38.770 7.682 1.603 1.00 23.62 217 GLU A O 1
ATOM 1451 N N . THR A 1 218 ? -40.803 7.407 2.479 1.00 23.53 218 THR A N 1
ATOM 1452 C CA . THR A 1 218 ? -40.742 8.737 3.106 1.00 23.91 218 THR A CA 1
ATOM 1453 C C . THR A 1 218 ? -39.920 8.709 4.382 1.00 25.24 218 THR A C 1
ATOM 1454 O O . THR A 1 218 ? -39.639 7.625 4.974 1.00 25.08 218 THR A O 1
ATOM 1458 N N . SER A 1 219 ? -39.550 9.895 4.840 1.00 24.51 219 SER A N 1
ATOM 1459 C CA . SER A 1 219 ? -38.916 10.011 6.141 1.00 25.38 219 SER A CA 1
ATOM 1460 C C . SER A 1 219 ? -40.037 9.976 7.219 1.00 27.10 219 SER A C 1
ATOM 1461 O O . SER A 1 219 ? -41.009 10.747 7.120 1.00 27.51 219 SER A O 1
ATOM 1464 N N . PRO A 1 220 ? -39.909 9.108 8.254 1.00 26.82 220 PRO A N 1
ATOM 1465 C CA . PRO A 1 220 ? -40.951 9.026 9.318 1.00 27.49 220 PRO A CA 1
ATOM 1466 C C . PRO A 1 220 ? -41.372 10.365 9.931 1.00 29.22 220 PRO A C 1
ATOM 1467 O O . PRO A 1 220 ? -40.501 11.225 10.205 1.00 29.18 220 PRO A O 1
ATOM 1471 N N . LEU A 1 221 ? -42.674 10.534 10.202 1.00 29.71 221 LEU A N 1
ATOM 1472 C CA . LEU A 1 221 ? -43.188 11.829 10.642 1.00 31.13 221 LEU A CA 1
ATOM 1473 C C . LEU A 1 221 ? -42.577 12.278 11.975 1.00 32.35 221 LEU A C 1
ATOM 1474 O O . LEU A 1 221 ? -42.191 13.444 12.123 1.00 32.74 221 LEU A O 1
ATOM 1479 N N . HIS A 1 222 ? -42.507 11.356 12.930 1.00 33.00 222 HIS A N 1
ATOM 1480 C CA . HIS A 1 222 ? -41.814 11.595 14.192 1.00 35.02 222 HIS A CA 1
ATOM 1481 C C . HIS A 1 222 ? -40.808 10.452 14.445 1.00 36.06 222 HIS A C 1
ATOM 1482 O O . HIS A 1 222 ? -41.002 9.606 15.355 1.00 35.28 222 HIS A O 1
ATOM 1489 N N . GLY A 1 223 ? -39.729 10.438 13.658 1.00 36.86 223 GLY A N 1
ATOM 1490 C CA . GLY A 1 223 ? -38.819 9.272 13.646 1.00 40.94 223 GLY A CA 1
ATOM 1491 C C . GLY A 1 223 ? -37.295 9.320 13.720 1.00 42.57 223 GLY A C 1
ATOM 1492 O O . GLY A 1 223 ? -36.651 8.591 12.991 1.00 43.94 223 GLY A O 1
ATOM 1493 N N . ASP A 1 224 ? -36.718 10.134 14.609 1.00 44.83 224 ASP A N 1
ATOM 1494 C CA . ASP A 1 224 ? -35.293 9.990 15.017 1.00 46.32 224 ASP A CA 1
ATOM 1495 C C . ASP A 1 224 ? -35.097 9.075 16.261 1.00 47.30 224 ASP A C 1
ATOM 1496 O O . ASP A 1 224 ? -34.151 8.267 16.304 1.00 47.68 224 ASP A O 1
ATOM 1498 N N . GLU A 1 225 ? -35.980 9.219 17.261 1.00 48.12 225 GLU A N 1
ATOM 1499 C CA . GLU A 1 225 ? -36.000 8.376 18.477 1.00 48.11 225 GLU A CA 1
ATOM 1500 C C . GLU A 1 225 ? -35.870 6.853 18.216 1.00 48.93 225 GLU A C 1
ATOM 1501 O O . GLU A 1 225 ? -35.154 6.146 18.948 1.00 48.71 225 GLU A O 1
ATOM 1503 N N . TRP A 1 226 ? -36.567 6.371 17.181 1.00 49.33 226 TRP A N 1
ATOM 1504 C CA . TRP A 1 226 ? -36.567 4.962 16.789 1.00 50.32 226 TRP A CA 1
ATOM 1505 C C . TRP A 1 226 ? -35.164 4.404 16.544 1.00 50.52 226 TRP A C 1
ATOM 1506 O O . TRP A 1 226 ? -34.848 3.307 17.013 1.00 50.92 226 TRP A O 1
ATOM 1517 N N . ARG A 1 227 ? -34.340 5.147 15.799 1.00 50.64 227 ARG A N 1
ATOM 1518 C CA . ARG A 1 227 ? -32.969 4.717 15.498 1.00 50.60 227 ARG A CA 1
ATOM 1519 C C . ARG A 1 227 ? -32.104 4.538 16.764 1.00 50.76 227 ARG A C 1
ATOM 1520 O O . ARG A 1 227 ? -31.175 3.723 16.759 1.00 50.35 227 ARG A O 1
ATOM 1522 N N . GLU A 1 228 ? -32.434 5.275 17.834 1.00 50.20 228 GLU A N 1
ATOM 1523 C CA . GLU A 1 228 ? -31.694 5.213 19.107 1.00 50.88 228 GLU A CA 1
ATOM 1524 C C . GLU A 1 228 ? -32.027 3.972 19.946 1.00 50.98 228 GLU A C 1
ATOM 1525 O O . GLU A 1 228 ? -31.121 3.293 20.447 1.00 51.39 228 GLU A O 1
ATOM 1527 N N . GLN A 1 229 ? -33.324 3.697 20.116 1.00 50.91 229 GLN A N 1
ATOM 1528 C CA . GLN A 1 229 ? -33.788 2.443 20.728 1.00 50.28 229 GLN A CA 1
ATOM 1529 C C . GLN A 1 229 ? -33.520 1.229 19.813 1.00 49.93 229 GLN A C 1
ATOM 1530 O O . GLN A 1 229 ? -33.441 0.099 20.298 1.00 49.86 229 GLN A O 1
ATOM 1532 N N . MET A 1 230 ? -33.371 1.467 18.507 1.00 48.94 230 MET A N 1
ATOM 1533 C CA . MET A 1 230 ? -32.894 0.443 17.571 1.00 48.59 230 MET A CA 1
ATOM 1534 C C . MET A 1 230 ? -31.372 0.288 17.657 1.00 48.17 230 MET A C 1
ATOM 1535 O O . MET A 1 230 ? -30.860 -0.830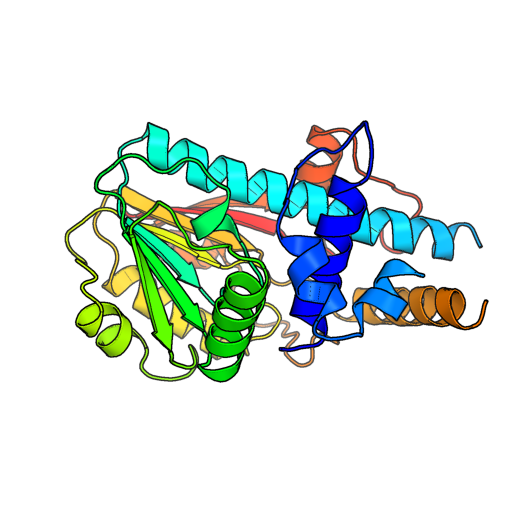 17.610 1.00 48.09 230 MET A O 1
ATOM 1537 N N . GLN A 1 231 ? -30.660 1.409 17.784 1.00 47.92 231 GLN A N 1
ATOM 1538 C CA . GLN A 1 231 ? -29.211 1.398 17.990 1.00 47.93 231 GLN A CA 1
ATOM 1539 C C . GLN A 1 231 ? -28.883 0.688 19.298 1.00 47.38 231 GLN A C 1
ATOM 1540 O O . GLN A 1 231 ? -28.034 -0.202 19.315 1.00 47.30 231 GLN A O 1
ATOM 1542 N N . LEU A 1 232 ? -29.581 1.072 20.369 1.00 47.10 232 LEU A N 1
ATOM 1543 C CA . LEU A 1 232 ? -29.384 0.492 21.705 1.00 47.11 232 LEU A CA 1
ATOM 1544 C C . LEU A 1 232 ? -29.654 -1.018 21.733 1.00 47.00 232 LEU A C 1
ATOM 1545 O O . LEU A 1 232 ? -28.825 -1.788 22.225 1.00 47.20 232 LEU A O 1
ATOM 1547 N N . ARG A 1 233 ? -30.806 -1.434 21.199 1.00 46.88 233 ARG A N 1
ATOM 1548 C CA . ARG A 1 233 ? -31.156 -2.857 21.112 1.00 46.61 233 ARG A CA 1
ATOM 1549 C C . ARG A 1 233 ? -30.177 -3.618 20.212 1.00 46.76 233 ARG A C 1
ATOM 1550 O O . ARG A 1 233 ? -29.746 -4.718 20.565 1.00 46.41 233 ARG A O 1
ATOM 1552 N N . PHE A 1 234 ? -29.814 -3.022 19.065 1.00 46.82 234 PHE A N 1
ATOM 1553 C CA . PHE A 1 234 ? -28.801 -3.604 18.166 1.00 47.08 234 PHE A CA 1
ATOM 1554 C C . PHE A 1 234 ? -27.420 -3.744 18.824 1.00 47.55 234 PHE A C 1
ATOM 1555 O O . PHE A 1 234 ? -26.721 -4.732 18.593 1.00 47.82 234 PHE A O 1
ATOM 1557 N N . ARG A 1 235 ? -27.042 -2.769 19.653 1.00 47.47 235 ARG A N 1
ATOM 1558 C CA . ARG A 1 235 ? -25.723 -2.757 20.304 1.00 47.76 235 ARG A CA 1
ATOM 1559 C C . ARG A 1 235 ? -25.590 -3.820 21.410 1.00 47.92 235 ARG A C 1
ATOM 1560 O O . ARG A 1 235 ? -24.472 -4.195 21.788 1.00 47.81 235 ARG A O 1
ATOM 1562 N N . ARG A 1 236 ? -26.731 -4.304 21.912 1.00 48.09 236 ARG A N 1
ATOM 1563 C CA . ARG A 1 236 ? -26.758 -5.424 22.872 1.00 48.38 236 ARG A CA 1
ATOM 1564 C C . ARG A 1 236 ? -26.687 -6.784 22.155 1.00 48.47 236 ARG A C 1
ATOM 1565 O O . ARG A 1 236 ? -26.270 -7.782 22.748 1.00 48.52 236 ARG A O 1
ATOM 1567 N N . VAL A 1 237 ? -27.076 -6.813 20.877 1.00 48.68 237 VAL A N 1
ATOM 1568 C CA . VAL A 1 237 ? -26.998 -8.036 20.066 1.00 48.92 237 VAL A CA 1
ATOM 1569 C C . VAL A 1 237 ? -25.555 -8.457 19.724 1.00 49.09 237 VAL A C 1
ATOM 1570 O O . VAL A 1 237 ? -25.248 -9.649 19.703 1.00 49.22 237 VAL A O 1
ATOM 1572 N N . SER A 1 238 ? -24.685 -7.482 19.451 1.00 49.39 238 SER A N 1
ATOM 1573 C CA . SER A 1 238 ? -23.268 -7.748 19.165 1.00 49.46 238 SER A CA 1
ATOM 1574 C C . SER A 1 238 ? -22.520 -8.145 20.437 1.00 49.71 238 SER A C 1
ATOM 1575 O O . SER A 1 238 ? -21.835 -9.179 20.486 1.00 49.89 238 SER A O 1
ATOM 1577 N N . ASP A 1 239 ? -22.685 -7.321 21.473 1.00 49.65 239 ASP A N 1
ATOM 1578 C CA . ASP A 1 239 ? -22.101 -7.547 22.794 1.00 49.07 239 ASP A CA 1
ATOM 1579 C C . ASP A 1 239 ? -22.484 -8.898 23.420 1.00 48.93 239 ASP A C 1
ATOM 1580 O O . ASP A 1 239 ? -22.028 -9.228 24.521 1.00 49.01 239 ASP A O 1
ATOM 1582 N N . ALA A 1 240 ? -23.311 -9.673 22.716 1.00 48.61 240 ALA A N 1
ATOM 1583 C CA . ALA A 1 240 ? -23.757 -10.994 23.179 1.00 48.52 240 ALA A CA 1
ATOM 1585 N N . GLU A 1 251 ? -28.267 7.628 12.703 1.00 40.02 251 GLU A N 1
ATOM 1586 C CA . GLU A 1 251 ? -29.265 8.585 13.162 1.00 39.12 251 GLU A CA 1
ATOM 1587 C C . GLU A 1 251 ? -29.744 9.426 11.987 1.00 38.51 251 GLU A C 1
ATOM 1588 O O . GLU A 1 251 ? -28.964 9.732 11.081 1.00 38.90 251 GLU A O 1
ATOM 1590 N N . LEU A 1 252 ? -31.033 9.777 11.991 1.00 37.32 252 LEU A N 1
ATOM 1591 C CA . LEU A 1 252 ? -31.560 10.770 11.042 1.00 35.59 252 LEU A CA 1
ATOM 1592 C C . LEU A 1 252 ? -31.116 12.183 11.515 1.00 34.76 252 LEU A C 1
ATOM 1593 O O . LEU A 1 252 ? -31.794 12.835 12.352 1.00 34.70 252 LEU A O 1
ATOM 1598 N N . ILE A 1 253 ? -29.957 12.629 11.009 1.00 32.64 253 ILE A N 1
ATOM 1599 C CA . ILE A 1 253 ? -29.363 13.887 11.485 1.00 32.02 253 ILE A CA 1
ATOM 1600 C C . ILE A 1 253 ? -30.186 15.011 10.897 1.00 31.39 253 ILE A C 1
ATOM 1601 O O . ILE A 1 253 ? -30.242 16.100 11.470 1.00 30.52 253 ILE A O 1
ATOM 1606 N N . TYR A 1 254 ? -30.859 14.691 9.781 1.00 30.68 254 TYR A N 1
ATOM 1607 C CA . TYR A 1 254 ? -31.698 15.630 9.053 1.00 30.83 254 TYR A CA 1
ATOM 1608 C C . TYR A 1 254 ? -33.175 15.585 9.426 1.00 32.14 254 TYR A C 1
ATOM 1609 O O . TYR A 1 254 ? -33.977 16.243 8.743 1.00 32.84 254 TYR A O 1
ATOM 1618 N N . HIS A 1 255 ? -33.543 14.846 10.484 1.00 32.64 255 HIS A N 1
ATOM 1619 C CA . HIS A 1 255 ? -34.943 14.840 10.927 1.00 33.40 255 HIS A CA 1
ATOM 1620 C C . HIS A 1 255 ? -35.404 16.281 11.163 1.00 33.31 255 HIS A C 1
ATOM 1621 O O . HIS A 1 255 ? -34.805 17.003 11.937 1.00 32.25 255 HIS A O 1
ATOM 1628 N N . ASP A 1 256 ? -36.472 16.667 10.469 1.00 33.48 256 ASP A N 1
ATOM 1629 C CA . ASP A 1 256 ? -36.970 18.032 10.437 1.00 34.22 256 ASP A CA 1
ATOM 1630 C C . ASP A 1 256 ? -38.491 18.056 10.558 1.00 34.16 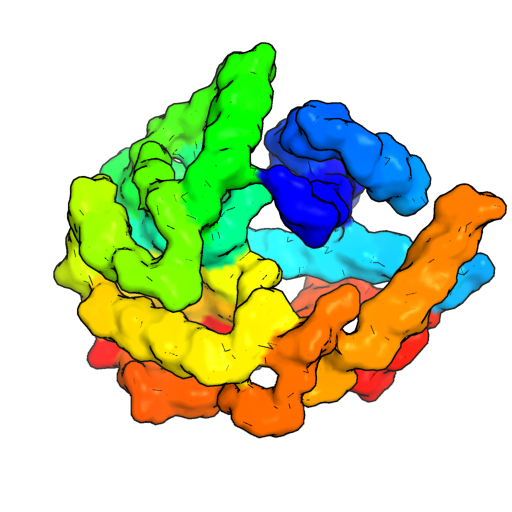256 ASP A C 1
ATOM 1631 O O . ASP A 1 256 ? -39.223 17.473 9.740 1.00 34.07 256 ASP A O 1
ATOM 1636 N N . GLU A 1 257 ? -38.960 18.753 11.588 1.00 35.03 257 GLU A N 1
ATOM 1637 C CA . GLU A 1 257 ? -40.391 18.965 11.807 1.00 35.54 257 GLU A CA 1
ATOM 1638 C C . GLU A 1 257 ? -41.083 19.684 10.628 1.00 34.92 257 GLU A C 1
ATOM 1639 O O . GLU A 1 257 ? -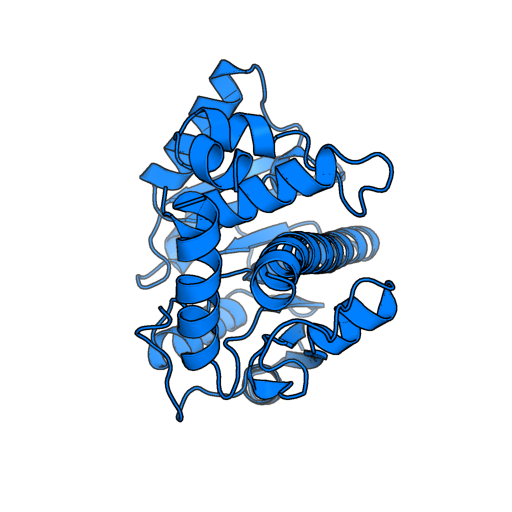42.270 19.467 10.375 1.00 35.86 257 GLU A O 1
ATOM 1645 N N . ASN A 1 258 ? -40.330 20.516 9.912 1.00 33.80 258 ASN A N 1
ATOM 1646 C CA . ASN A 1 258 ? -40.845 21.266 8.767 1.00 33.34 258 ASN A CA 1
ATOM 1647 C C . ASN A 1 258 ? -40.769 20.525 7.436 1.00 32.16 258 ASN A C 1
ATOM 1648 O O . ASN A 1 258 ? -41.103 21.091 6.389 1.00 33.82 258 ASN A O 1
ATOM 1650 N N . ARG A 1 259 ? -40.297 19.274 7.428 1.00 29.40 259 ARG A N 1
ATOM 1651 C CA . ARG A 1 259 ? -40.158 18.578 6.166 1.00 27.09 259 ARG A CA 1
ATOM 1652 C C . ARG A 1 259 ? -41.537 18.447 5.528 1.00 25.82 259 ARG A C 1
ATOM 1653 O O . ARG A 1 259 ? -42.503 18.143 6.230 1.00 25.97 259 ARG A O 1
ATOM 1661 N N . ALA A 1 260 ? -41.641 18.708 4.225 1.00 25.13 260 ALA A N 1
ATOM 1662 C CA . ALA A 1 260 ? -42.936 18.560 3.535 1.00 25.53 260 ALA A CA 1
ATOM 1663 C C . ALA A 1 260 ? -43.443 17.115 3.554 1.00 24.07 260 ALA A C 1
ATOM 1664 O O . ALA A 1 260 ? -42.668 16.167 3.361 1.00 23.57 260 ALA A O 1
ATOM 1666 N N . VAL A 1 261 ? -44.744 16.937 3.808 1.00 23.28 261 VAL A N 1
ATOM 1667 C CA . VAL A 1 261 ? -45.355 15.626 3.607 1.00 22.52 261 VAL A CA 1
ATOM 1668 C C . VAL A 1 261 ? -45.356 15.275 2.111 1.00 22.94 261 VAL A C 1
ATOM 1669 O O . VAL A 1 261 ? -45.807 16.071 1.288 1.00 23.23 261 VAL A O 1
ATOM 1673 N N . VAL A 1 262 ? -44.847 14.100 1.790 1.00 23.05 262 VAL A N 1
ATOM 1674 C CA . VAL A 1 262 ? -44.510 13.758 0.381 1.00 23.42 262 VAL A CA 1
ATOM 1675 C C . VAL A 1 262 ? -45.764 13.667 -0.511 1.00 22.95 262 VAL A C 1
ATOM 1676 O O . VAL A 1 262 ? -45.815 14.319 -1.576 1.00 23.30 262 VAL A O 1
ATOM 1680 N N . ALA A 1 263 ? -46.767 12.904 -0.079 1.00 24.41 263 ALA A N 1
ATOM 1681 C CA . ALA A 1 263 ? -47.983 12.701 -0.898 1.00 25.38 263 ALA A CA 1
ATOM 1682 C C . ALA A 1 263 ? -48.641 14.072 -1.160 1.00 25.33 263 ALA A C 1
ATOM 1683 O O . ALA A 1 263 ? -48.994 14.414 -2.318 1.00 25.36 263 ALA A O 1
ATOM 1685 N N . ASP A 1 264 ? -48.741 14.888 -0.105 1.00 24.17 264 ASP A N 1
ATOM 1686 C CA . ASP A 1 264 ? -49.321 16.233 -0.179 1.00 24.52 264 ASP A CA 1
ATOM 1687 C C . ASP A 1 264 ? -48.539 17.102 -1.185 1.00 24.30 264 ASP A C 1
ATOM 1688 O O . ASP A 1 264 ? -49.149 17.762 -2.030 1.00 24.65 264 ASP A O 1
ATOM 1693 N N . TRP A 1 265 ? -47.210 17.070 -1.095 1.00 22.47 265 TRP A N 1
ATOM 1694 C CA . TRP A 1 265 ? -46.359 17.881 -1.969 1.00 22.07 265 TRP A CA 1
ATOM 1695 C C . TRP A 1 265 ? -46.585 17.415 -3.431 1.00 21.35 265 TRP A C 1
ATOM 1696 O O . TRP A 1 265 ? -46.892 18.245 -4.298 1.00 21.74 265 TRP A O 1
ATOM 1707 N N . LEU A 1 266 ? -46.534 16.105 -3.672 1.00 21.72 266 LEU A N 1
ATOM 1708 C CA . LEU A 1 266 ? -46.689 15.609 -5.067 1.00 21.82 266 LEU A CA 1
ATOM 1709 C C . LEU A 1 266 ? -48.064 15.979 -5.634 1.00 22.42 266 LEU A C 1
ATOM 1710 O O . LEU A 1 266 ? -48.153 16.332 -6.800 1.00 22.08 266 LEU A O 1
ATOM 1715 N N . ASN A 1 267 ? -49.099 15.833 -4.802 1.00 22.81 267 ASN A N 1
ATOM 1716 C CA . ASN A 1 267 ? -50.488 16.159 -5.204 1.00 23.40 267 ASN A CA 1
ATOM 1717 C C . ASN A 1 267 ? -50.767 17.612 -5.563 1.00 23.79 267 ASN A C 1
ATOM 1718 O O . ASN A 1 267 ? -51.879 17.942 -6.042 1.00 24.96 267 ASN A O 1
ATOM 1723 N N . ARG A 1 268 ? -49.839 18.516 -5.258 1.00 23.54 268 ARG A N 1
ATOM 1724 C CA . ARG A 1 268 ? -49.964 19.930 -5.669 1.00 23.40 268 ARG A CA 1
ATOM 1725 C C . ARG A 1 268 ? -48.862 20.373 -6.666 1.00 22.35 268 ARG A C 1
ATOM 1726 O O . ARG A 1 268 ? -48.752 21.550 -7.038 1.00 21.73 268 ARG A O 1
ATOM 1734 N N . HIS A 1 269 ? -48.056 19.390 -7.119 1.00 22.00 269 HIS A N 1
ATOM 1735 C CA . HIS A 1 269 ? -47.005 19.633 -8.081 1.00 23.04 269 HIS A CA 1
ATOM 1736 C C . HIS A 1 269 ? -47.115 18.741 -9.331 1.00 24.74 269 HIS A C 1
ATOM 1737 O O . HIS A 1 269 ? -46.085 18.383 -9.946 1.00 25.37 269 HIS A O 1
ATOM 1744 N N . GLY A 1 270 ? -48.344 18.374 -9.686 1.00 23.61 270 GLY A N 1
ATOM 1745 C CA . GLY A 1 270 ? -48.554 17.706 -10.962 1.00 24.67 270 GLY A CA 1
ATOM 1746 C C . GLY A 1 270 ? -48.637 16.196 -10.942 1.00 24.56 270 GLY A C 1
ATOM 1747 O O . GLY A 1 270 ? -48.521 15.562 -11.996 1.00 26.66 270 GLY A O 1
ATOM 1748 N N . TRP A 1 271 ? -48.794 15.603 -9.757 1.00 22.39 271 TRP A N 1
ATOM 1749 C CA . TRP A 1 271 ? -48.967 14.147 -9.634 1.00 23.35 271 TRP A CA 1
ATOM 1750 C C . TRP A 1 271 ? -50.292 13.801 -8.960 1.00 23.64 271 TRP A C 1
ATOM 1751 O O . TRP A 1 271 ? -50.939 14.662 -8.322 1.00 24.34 271 TRP A O 1
ATOM 1762 N N . ARG A 1 272 ? -50.688 12.544 -9.146 1.00 23.60 272 ARG A N 1
ATOM 1763 C CA . ARG A 1 272 ? -51.733 11.929 -8.334 1.00 25.66 272 ARG A CA 1
ATOM 1764 C C . ARG A 1 272 ? -51.066 10.898 -7.434 1.00 25.18 272 ARG A C 1
ATOM 1765 O O . ARG A 1 272 ? -50.602 9.844 -7.903 1.00 24.22 272 ARG A O 1
ATOM 1773 N N . ALA A 1 273 ? -51.015 11.193 -6.128 1.00 25.48 273 ALA A N 1
ATOM 1774 C CA . ALA A 1 273 ? -50.144 10.440 -5.209 1.00 25.71 273 ALA A CA 1
ATOM 1775 C C . ALA A 1 273 ? -50.969 9.854 -4.065 1.00 26.52 273 ALA A C 1
ATOM 1776 O O . ALA A 1 273 ? -51.906 10.507 -3.546 1.00 25.82 273 ALA A O 1
ATOM 1778 N N . THR A 1 274 ? -50.612 8.633 -3.659 1.00 26.40 274 THR A N 1
ATOM 1779 C CA . THR A 1 274 ? -51.293 8.033 -2.488 1.00 29.54 274 THR A CA 1
ATOM 1780 C C . THR A 1 274 ? -50.242 7.348 -1.609 1.00 28.65 274 THR A C 1
ATOM 1781 O O . THR A 1 274 ? -49.143 7.082 -2.085 1.00 27.76 274 THR A O 1
ATOM 1785 N N . ALA A 1 275 ? -50.552 7.171 -0.316 1.00 28.26 275 ALA A N 1
ATOM 1786 C CA . ALA A 1 275 ? -49.578 6.586 0.619 1.00 28.25 275 ALA A CA 1
ATOM 1787 C C . ALA A 1 275 ? -50.097 5.297 1.238 1.00 28.64 275 ALA A C 1
ATOM 1788 O O . ALA A 1 275 ? -51.298 5.150 1.514 1.00 27.84 275 ALA A O 1
ATOM 1790 N N . GLN A 1 276 ? -49.168 4.374 1.450 1.00 26.76 276 GLN A N 1
ATOM 1791 C CA . GLN A 1 276 ? -49.414 3.128 2.199 1.00 27.60 276 GLN A CA 1
ATOM 1792 C C . GLN A 1 276 ? -48.402 3.140 3.322 1.00 26.51 276 GLN A C 1
ATOM 1793 O O . GLN A 1 276 ? -47.208 3.189 3.037 1.00 27.69 276 GLN A O 1
ATOM 1799 N N . SER A 1 277 ? -48.863 3.127 4.573 1.00 26.34 277 SER A N 1
ATOM 1800 C CA . SER A 1 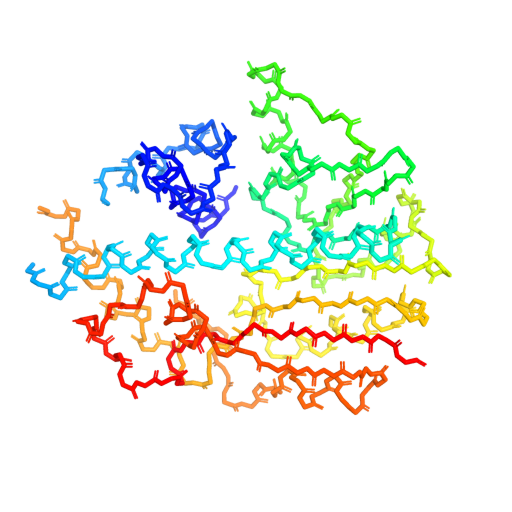277 ? -47.910 3.169 5.688 1.00 26.33 277 SER A CA 1
ATOM 1801 C C . SER A 1 277 ? -47.128 1.843 5.696 1.00 26.14 277 SER A C 1
ATOM 1802 O O . SER A 1 277 ? -47.684 0.756 5.368 1.00 25.00 277 SER A O 1
ATOM 1805 N N . ALA A 1 278 ? -45.854 1.906 6.077 1.00 25.46 278 ALA A N 1
ATOM 1806 C CA . ALA A 1 278 ? -45.075 0.658 6.190 1.00 24.75 278 ALA A CA 1
ATOM 1807 C C . ALA A 1 278 ? -45.739 -0.352 7.154 1.00 24.44 278 ALA A C 1
ATOM 1808 O O . ALA A 1 278 ? -45.848 -1.522 6.791 1.00 23.68 278 ALA A O 1
ATOM 1810 N N . PRO A 1 279 ? -46.208 0.086 8.355 1.00 23.23 279 PRO A N 1
ATOM 1811 C CA . PRO A 1 279 ? -46.880 -0.934 9.222 1.00 23.69 279 PRO A CA 1
ATOM 1812 C C . PRO A 1 279 ? -48.116 -1.574 8.558 1.00 23.17 279 PRO A C 1
ATOM 1813 O O . PRO A 1 279 ? -48.307 -2.803 8.676 1.00 23.08 279 PRO A O 1
ATOM 1817 N N . ASP A 1 280 ? -48.897 -0.770 7.813 1.00 23.08 280 ASP A N 1
ATOM 1818 C CA . ASP A 1 280 ? -50.064 -1.312 7.089 1.00 24.12 280 ASP A CA 1
ATOM 1819 C C . ASP A 1 280 ? -49.627 -2.358 6.050 1.00 24.48 280 ASP A C 1
ATOM 1820 O O . ASP A 1 280 ? -50.257 -3.427 5.907 1.00 24.26 280 ASP A O 1
ATOM 1825 N N . GLU A 1 281 ? -48.530 -2.054 5.378 1.00 24.27 281 GLU A N 1
ATOM 1826 C CA . GLU A 1 281 ? -47.995 -2.976 4.365 1.00 23.72 281 GLU A CA 1
ATOM 1827 C C . GLU A 1 281 ? -47.442 -4.266 5.026 1.00 23.29 281 GLU A C 1
ATOM 1828 O O . GLU A 1 281 ? -47.676 -5.385 4.544 1.00 23.42 281 GLU A O 1
ATOM 1834 N N . MET A 1 282 ? -46.725 -4.102 6.130 1.00 21.08 282 MET A N 1
ATOM 1835 C CA . MET A 1 282 ? -46.208 -5.251 6.846 1.00 22.01 282 MET A CA 1
ATOM 1836 C C . MET A 1 282 ? -47.378 -6.133 7.349 1.00 22.42 282 MET A C 1
ATOM 1837 O O . MET A 1 282 ? -47.338 -7.335 7.191 1.00 23.61 282 MET A O 1
ATOM 1842 N N . ARG A 1 283 ? -48.432 -5.511 7.891 1.00 22.06 283 ARG A N 1
ATOM 1843 C CA . ARG A 1 283 ? -49.618 -6.245 8.320 1.00 24.67 283 ARG A CA 1
ATOM 1844 C C . ARG A 1 283 ? -50.289 -6.994 7.167 1.00 25.11 283 ARG A C 1
ATOM 1845 O O . ARG A 1 283 ? -50.746 -8.117 7.355 1.00 24.25 283 ARG A O 1
ATOM 1853 N N . ARG A 1 284 ? -50.340 -6.360 5.995 1.00 26.44 284 ARG A N 1
ATOM 1854 C CA . ARG A 1 284 ? -51.029 -6.922 4.837 1.00 27.50 284 ARG A CA 1
ATOM 1855 C C . ARG A 1 284 ? -50.464 -8.278 4.437 1.00 26.73 284 ARG A C 1
ATOM 1856 O O . ARG A 1 284 ? -51.218 -9.179 4.077 1.00 26.36 284 ARG A O 1
ATOM 1864 N N . VAL A 1 285 ? -49.146 -8.426 4.560 1.00 23.97 285 VAL A N 1
ATOM 1865 C CA . VAL A 1 285 ? -48.462 -9.697 4.231 1.00 23.10 285 VAL A CA 1
ATOM 1866 C C . VAL A 1 285 ? -48.114 -10.564 5.455 1.00 22.25 285 VAL A C 1
ATOM 1867 O O . VAL A 1 285 ? -47.392 -11.535 5.328 1.00 21.98 285 VAL A O 1
ATOM 1871 N N . GLY A 1 286 ? -48.663 -10.220 6.621 1.00 21.90 286 GLY A N 1
ATOM 1872 C CA . GLY A 1 286 ? -48.474 -11.036 7.818 1.00 20.64 286 GLY A CA 1
ATOM 1873 C C . GLY A 1 286 ? -47.047 -10.995 8.350 1.00 19.68 286 GLY A C 1
ATOM 1874 O O . GLY A 1 286 ? -46.538 -11.984 8.859 1.00 21.12 286 GLY A O 1
ATOM 1875 N N . ARG A 1 287 ? -46.420 -9.820 8.264 1.00 20.27 287 ARG A N 1
ATOM 1876 C CA . ARG A 1 287 ? -45.046 -9.659 8.728 1.00 21.16 287 ARG A CA 1
ATOM 1877 C C . ARG A 1 287 ? -44.846 -8.575 9.824 1.00 23.11 287 ARG A C 1
ATOM 1878 O O . ARG A 1 287 ? -43.721 -8.173 10.091 1.00 23.92 287 ARG A O 1
ATOM 1886 N N . TRP A 1 288 ? -45.939 -8.123 10.415 1.00 25.06 288 TRP A N 1
ATOM 1887 C CA . TRP A 1 288 ? -45.841 -7.077 11.448 1.00 26.77 288 TRP A CA 1
ATOM 1888 C C . TRP A 1 288 ? -45.650 -7.721 12.818 1.00 29.29 288 TRP A C 1
ATOM 1889 O O . TRP A 1 288 ? -46.464 -8.538 13.221 1.00 29.22 288 TRP A O 1
ATOM 1900 N N . GLY A 1 289 ? -44.578 -7.343 13.520 1.00 32.16 289 GLY A N 1
ATOM 1901 C CA . GLY A 1 289 ? -44.336 -7.790 14.897 1.00 35.27 289 GLY A CA 1
ATOM 1902 C C . GLY A 1 289 ? -44.570 -6.584 15.788 1.00 38.13 289 GLY A C 1
ATOM 1903 O O . GLY A 1 289 ? -43.808 -5.601 15.735 1.00 38.72 289 GLY A O 1
ATOM 1904 N N . ASP A 1 290 ? -45.649 -6.638 16.566 1.00 39.73 290 ASP A N 1
ATOM 1905 C CA . ASP A 1 290 ? -46.025 -5.551 17.472 1.00 42.11 290 ASP A CA 1
ATOM 1906 C C . ASP A 1 290 ? -45.229 -5.567 18.797 1.00 43.85 290 ASP A C 1
ATOM 1907 O O . ASP A 1 290 ? -45.552 -4.820 19.735 1.00 44.18 290 ASP A O 1
ATOM 1909 N N . GLY A 1 291 ? -44.197 -6.417 18.868 1.00 45.45 291 GLY A N 1
ATOM 1910 C CA . GLY A 1 291 ? -43.373 -6.582 20.082 1.00 47.50 291 GLY A CA 1
ATOM 1911 C C . GLY A 1 291 ? -42.186 -5.628 20.157 1.00 48.58 291 GLY A C 1
ATOM 1912 O O . GLY A 1 291 ? -41.582 -5.453 21.228 1.00 48.84 291 GLY A O 1
ATOM 1913 N N . VAL A 1 292 ? -41.852 -5.022 19.017 1.00 49.89 292 VAL A N 1
ATOM 1914 C CA . VAL A 1 292 ? -40.791 -4.014 18.919 1.00 50.63 292 VAL A CA 1
ATOM 1915 C C . VAL A 1 292 ? -41.245 -2.686 19.560 1.00 51.21 292 VAL A C 1
ATOM 1916 O O . VAL A 1 292 ? -42.384 -2.254 19.338 1.00 51.34 292 VAL A O 1
ATOM 1918 N N . PRO A 1 293 ? -40.361 -2.038 20.362 1.00 51.50 293 PRO A N 1
ATOM 1919 C CA . PRO A 1 293 ? -40.734 -0.745 20.974 1.00 51.49 293 PRO A CA 1
ATOM 1920 C C . PRO A 1 293 ? -41.189 0.305 19.932 1.00 51.12 293 PRO A C 1
ATOM 1921 O O . PRO A 1 293 ? -40.726 0.274 18.790 1.00 51.02 293 PRO A O 1
ATOM 1925 N N . MET A 1 294 ? -42.096 1.196 20.351 1.00 50.73 294 MET A N 1
ATOM 1926 C CA . MET A 1 294 ? -42.776 2.200 19.494 1.00 50.07 294 MET A CA 1
ATOM 1927 C C . MET A 1 294 ? -43.668 1.612 18.380 1.00 49.66 294 MET A C 1
ATOM 1928 O O . MET A 1 294 ? -43.948 2.288 17.379 1.00 49.35 294 MET A O 1
ATOM 1930 N N . ALA A 1 295 ? -44.120 0.365 18.571 1.00 48.93 295 ALA A N 1
ATOM 1931 C CA . ALA A 1 295 ? -45.035 -0.315 17.631 1.00 48.21 295 ALA A CA 1
ATOM 1932 C C . ALA A 1 295 ? -46.369 0.427 17.426 1.00 47.49 295 ALA A C 1
ATOM 1933 O O . ALA A 1 295 ? -46.962 0.374 16.349 1.00 46.84 295 ALA A O 1
ATOM 1935 N N . ASP A 1 296 ? -46.835 1.111 18.472 1.00 46.98 296 ASP A N 1
ATOM 1936 C CA . ASP A 1 296 ? -48.118 1.820 18.429 1.00 46.85 296 ASP A CA 1
ATOM 1937 C C . ASP A 1 296 ? -47.994 3.233 17.821 1.00 46.63 296 ASP A C 1
ATOM 1938 O O . ASP A 1 296 ? -48.975 3.984 17.748 1.00 46.60 296 ASP A O 1
ATOM 1940 N N . ASP A 1 297 ? -46.787 3.578 17.372 1.00 46.05 297 ASP A N 1
ATOM 1941 C CA . ASP A 1 297 ? -46.512 4.908 16.844 1.00 45.24 297 ASP A CA 1
ATOM 1942 C C . ASP A 1 297 ? -46.214 4.804 15.355 1.00 44.20 297 ASP A C 1
ATOM 1943 O O . ASP A 1 297 ? -45.059 4.625 14.968 1.00 44.68 297 ASP A O 1
ATOM 1948 N N . LYS A 1 298 ? -47.267 4.900 14.535 1.00 42.65 298 LYS A N 1
ATOM 1949 C CA . LYS A 1 298 ? -47.192 4.823 13.066 1.00 40.57 298 LYS A CA 1
ATOM 1950 C C . LYS A 1 298 ? -46.307 5.952 12.498 1.00 38.47 298 LYS A C 1
ATOM 1951 O O . LYS A 1 298 ? -45.785 5.883 11.362 1.00 37.57 298 LYS A O 1
ATOM 1953 N N . ASP A 1 299 ? -46.149 6.985 13.319 1.00 34.73 299 ASP A N 1
ATOM 1954 C CA . ASP A 1 299 ? -45.275 8.106 13.035 1.00 31.94 299 ASP A CA 1
ATOM 1955 C C . ASP A 1 299 ? -43.795 7.779 13.224 1.00 29.59 299 ASP A C 1
ATOM 1956 O O . ASP A 1 299 ? -42.947 8.575 12.857 1.00 29.47 299 ASP A O 1
ATOM 1961 N N . ALA A 1 300 ? -43.474 6.616 13.806 1.00 27.20 300 ALA A N 1
ATOM 1962 C CA . ALA A 1 300 ? -42.071 6.178 13.910 1.00 25.92 300 ALA A CA 1
ATOM 1963 C C . ALA A 1 300 ? -41.606 5.461 12.635 1.00 24.51 300 ALA A C 1
ATOM 1964 O O . ALA A 1 300 ? -40.434 5.094 12.533 1.00 24.95 300 ALA A O 1
ATOM 1966 N N . PHE A 1 301 ? -42.505 5.283 11.662 1.00 24.25 301 PHE A N 1
ATOM 1967 C CA . PHE A 1 301 ? -42.227 4.484 10.456 1.00 24.13 301 PHE A CA 1
ATOM 1968 C C . PHE A 1 301 ? -42.495 5.239 9.145 1.00 23.48 301 PHE A C 1
ATOM 1969 O O . PHE A 1 301 ? -43.326 6.176 9.080 1.00 23.25 301 PHE A O 1
ATOM 1977 N N . ALA A 1 302 ? -41.806 4.799 8.104 1.00 23.09 302 ALA A N 1
ATOM 1978 C CA . ALA A 1 302 ? -41.924 5.397 6.779 1.00 23.69 302 ALA A CA 1
ATOM 1979 C C . ALA A 1 302 ? -43.317 5.111 6.201 1.00 24.83 302 ALA A C 1
ATOM 1980 O O . ALA A 1 302 ? -44.024 4.214 6.671 1.00 25.63 302 ALA A O 1
ATOM 1982 N N . GLU A 1 303 ? -43.726 5.902 5.214 1.00 25.37 303 GLU A N 1
ATOM 1983 C CA . GLU A 1 303 ? -44.779 5.509 4.316 1.00 27.26 303 GLU A CA 1
ATOM 1984 C C . GLU A 1 303 ? -44.176 5.204 2.946 1.00 26.62 303 GLU A C 1
ATOM 1985 O O . GLU A 1 303 ? -43.076 5.702 2.596 1.00 24.92 303 GLU A O 1
ATOM 1991 N N . PHE A 1 304 ? -44.890 4.363 2.200 1.00 25.51 304 PHE A N 1
ATOM 1992 C CA . PHE A 1 304 ? -44.525 4.016 0.797 1.00 25.66 304 PHE A CA 1
ATOM 1993 C C . PHE A 1 304 ? -45.492 4.788 -0.094 1.00 26.78 304 PHE A C 1
ATOM 1994 O O . PHE A 1 304 ? -46.684 4.484 -0.120 1.00 26.89 304 PHE A O 1
ATOM 2002 N N . VAL A 1 305 ? -44.999 5.830 -0.775 1.00 25.35 305 VAL A N 1
ATOM 2003 C CA . VAL A 1 305 ? -45.869 6.675 -1.555 1.00 25.45 305 VAL A CA 1
ATOM 2004 C C . VAL A 1 305 ? -45.686 6.313 -3.038 1.00 25.80 305 VAL A C 1
ATOM 2005 O O . VAL A 1 305 ? -44.561 6.142 -3.507 1.00 25.61 305 VAL A O 1
ATOM 2009 N N . THR A 1 306 ? -46.805 6.175 -3.750 1.00 25.63 306 THR A N 1
ATOM 2010 C CA . THR A 1 306 ? -46.756 5.924 -5.187 1.00 26.52 306 THR A CA 1
ATOM 2011 C C . THR A 1 306 ? -47.529 7.042 -5.876 1.00 25.94 306 THR A C 1
ATOM 2012 O O . THR A 1 306 ? -48.569 7.452 -5.383 1.00 25.64 306 THR A O 1
ATOM 2016 N N . ALA A 1 307 ? -47.010 7.532 -6.991 1.00 24.76 307 ALA A N 1
ATOM 2017 C CA . ALA A 1 307 ? -47.615 8.691 -7.662 1.00 25.25 307 ALA A CA 1
ATOM 2018 C C . ALA A 1 307 ? -47.522 8.541 -9.167 1.00 26.60 307 ALA A C 1
ATOM 2019 O O . ALA A 1 307 ? -46.598 7.890 -9.675 1.00 27.64 307 ALA A O 1
ATOM 2021 N N . HIS A 1 308 ? -48.537 9.071 -9.858 1.00 26.47 308 HIS A N 1
ATOM 2022 C CA . HIS A 1 308 ? -48.628 9.037 -11.329 1.00 26.65 308 HIS A CA 1
ATOM 2023 C C . HIS A 1 308 ? -48.598 10.463 -11.866 1.00 25.91 308 HIS A C 1
ATOM 2024 O O . HIS A 1 308 ? -49.276 11.336 -11.306 1.00 25.86 308 HIS A O 1
ATOM 2031 N N . ARG A 1 309 ? -47.785 10.708 -12.898 1.00 24.59 309 ARG A N 1
ATOM 2032 C CA . ARG A 1 309 ? -47.594 12.055 -13.445 1.00 24.35 309 ARG A CA 1
ATOM 2033 C C . ARG A 1 309 ? -48.793 12.431 -14.318 1.00 24.91 309 ARG A C 1
ATOM 2034 O O . ARG A 1 309 ? -49.169 11.679 -15.238 1.00 23.16 309 ARG A O 1
ATOM 2042 N N . LEU A 1 310 ? -49.378 13.587 -14.019 1.00 24.00 310 LEU A N 1
ATOM 2043 C CA . LEU A 1 310 ? -50.515 14.100 -14.781 1.00 25.81 310 LEU A CA 1
ATOM 2044 C C . LEU A 1 310 ? -50.051 14.883 -16.020 1.00 27.33 310 LEU A C 1
ATOM 2045 O O . LEU A 1 310 ? -50.920 15.354 -16.816 1.00 30.54 310 LEU A O 1
#

Secondary structure (P-SEA, 3-state):
ccaaaaaaaaaaaaaaaccccccccccaaaaaaaacaaaaaaaccaaaaaaaaaaaaaaaaaaaaaaaaaaaaaaacccbbbbcccccccccccccccccbbbbbbccaaaaaaaaaaaaaaccccccbbbbbbcccccccaaaaaaaccccccbbbbbbccccccccaaaaaaaaaaaaaacccccbbbbbbcccccaaaaaaaaaaaaaaaaccccccccccccaaaaaaacccbbbbbcaaaaaaaaccccccccccccccccccccccccc

CATH classification: 3.40.50.150

Sequence (275 aa):
VGTTAVMVAAARAAETDRPDALIRDPYAKLLVTNTGAGALWEAMDAEAAAMVEHMRSYQAVRTNFFDTYFNNAVIDGIRQFVILASGLDSRAYRLDWPTGTTVYEIDQPKVLAYKSTTLAEHGVTPTADRREVPIDLRQDWPPALRSAGFDPSARTAWLAEGLLMYLPATAQDGLFTEIGGLSAVGSRIAVETSPLHGDEWREQMQLRFRRVSDAELIYHDENRAVVADWLNRHGWRATAQSAPDEMRRVGRWGDGVPMADDKDAFAEFVTAHRL

Foldseek 3Di:
DDPVLLLLLLLQVVLQPDPVRLDHDPCSVLLNVVVPCSVVSVQWPLQLVVLNLCSSLLSSLVVNVVLVVVVVCQVVPAQEEEEEQCQQPCCQAPHDHDANHEYEYEEAPVRVVSNVVSCVVVVGDHPHRYFYQHDHLLDPRVVSCVVSPQDLQGAYEYEAEPHALQDALVSVLVSVLVVLVSHHAFHKYKHWHHQQPADVLVVLSVVSRVDGSDDDSPRDDNPRDDDCVSQVVVFKNKDKDQSQNSCVVVVNHDCSHPPSVPSSNGIIIMMIGGD